Protein AF-A0AAE0L8P9-F1 (afdb_monomer)

Sequence (287 aa):
MLLEPFCVLLTILSHSFAHHPAIRAGSMWKYVLLLLAVAQVSLASPHQHLEAVERFREYLKIRTDQPTPDYAAAATFLIDQAEDMKLPYEKFEFVEGKPVIVLKWAGQQPELESVMLNSHIDVVPAEVSKWQKPPFGAEVDEQGNIYARGAQDMKCVGMQYLEAIRRLQAAGYRPLRTVYVTFVPDEEVGGKAGMLPFTESDFFQAMQVGVSLDEGWATPEEVYPVFYAERTPWWLVIRSSGNPGHGSKLYDNSAMEGLLVRRRRIPPLRDSRRVEGLCGIEEDPKL

Structure (mmCIF, N/CA/C/O backbone):
data_AF-A0AAE0L8P9-F1
#
_entry.id   AF-A0AAE0L8P9-F1
#
loop_
_atom_site.group_PDB
_atom_site.id
_atom_site.type_symbol
_atom_site.label_atom_id
_atom_site.label_alt_id
_atom_site.label_comp_id
_atom_site.label_asym_id
_atom_site.label_entity_id
_atom_site.label_seq_id
_atom_site.pdbx_PDB_ins_code
_atom_site.Cartn_x
_atom_site.Cartn_y
_atom_site.Cartn_z
_atom_site.occupancy
_atom_site.B_iso_or_equiv
_atom_site.auth_seq_id
_atom_site.auth_comp_id
_atom_site.auth_asym_id
_atom_site.auth_atom_id
_atom_site.pdbx_PDB_model_num
ATOM 1 N N . MET A 1 1 ? -26.530 -25.857 -2.205 1.00 34.75 1 MET A N 1
ATOM 2 C CA . MET A 1 1 ? -26.597 -27.207 -1.601 1.00 34.75 1 MET A CA 1
ATOM 3 C C . MET A 1 1 ? -25.437 -27.373 -0.613 1.00 34.75 1 MET A C 1
ATOM 5 O O . MET A 1 1 ? -24.581 -28.215 -0.813 1.00 34.75 1 MET A O 1
ATOM 9 N N . LEU A 1 2 ? -25.367 -26.519 0.417 1.00 30.58 2 LEU A N 1
ATOM 10 C CA . LEU A 1 2 ? -24.262 -26.474 1.391 1.00 30.58 2 LEU A CA 1
ATOM 11 C C . LEU A 1 2 ? -24.805 -26.045 2.766 1.00 30.58 2 LEU A C 1
ATOM 13 O O . LEU A 1 2 ? -24.491 -24.974 3.266 1.00 30.58 2 LEU A O 1
ATOM 17 N N . LEU A 1 3 ? -25.691 -26.860 3.342 1.00 32.88 3 LEU A N 1
ATOM 18 C CA . LEU A 1 3 ? -26.206 -26.677 4.710 1.00 32.88 3 LEU A CA 1
ATOM 19 C C . LEU A 1 3 ? -25.777 -27.808 5.662 1.00 32.88 3 LEU A C 1
ATOM 21 O O . LEU A 1 3 ? -26.217 -27.853 6.803 1.00 32.88 3 LEU A O 1
ATOM 25 N N . GLU A 1 4 ? -24.894 -28.705 5.224 1.00 35.62 4 GLU A N 1
ATOM 26 C CA . GLU A 1 4 ? -24.616 -29.959 5.938 1.00 35.62 4 GLU A CA 1
ATOM 27 C C . GLU A 1 4 ? -23.319 -30.025 6.783 1.00 35.62 4 GLU A C 1
ATOM 29 O O . GLU A 1 4 ? -23.271 -30.899 7.645 1.00 35.62 4 GLU A O 1
ATOM 34 N N . PRO A 1 5 ? -22.291 -29.143 6.704 1.00 35.09 5 PRO A N 1
ATOM 35 C CA . PRO A 1 5 ? -21.138 -29.298 7.603 1.00 35.09 5 PRO A CA 1
ATOM 36 C C . PRO A 1 5 ? -21.318 -28.636 8.987 1.00 35.09 5 PRO A C 1
ATOM 38 O O . PRO A 1 5 ? -20.545 -28.915 9.901 1.00 35.09 5 PRO A O 1
ATOM 41 N N . PHE A 1 6 ? -22.350 -27.806 9.202 1.00 36.09 6 PHE A N 1
ATOM 42 C CA . PHE A 1 6 ? -22.532 -27.069 10.467 1.00 36.09 6 PHE A CA 1
ATOM 43 C C . PHE A 1 6 ? -23.060 -27.918 11.638 1.00 36.09 6 PHE A C 1
ATOM 45 O O . PHE A 1 6 ? -22.795 -27.588 12.794 1.00 36.09 6 PHE A O 1
ATOM 52 N N . CYS A 1 7 ? -23.754 -29.033 11.380 1.00 35.50 7 CYS A N 1
ATOM 53 C CA . CYS A 1 7 ? -24.278 -29.877 12.463 1.00 35.50 7 CYS A CA 1
ATOM 54 C C . CYS A 1 7 ? -23.207 -30.754 13.129 1.00 35.50 7 CYS A C 1
ATOM 56 O O . CYS A 1 7 ? -23.340 -31.082 14.303 1.00 35.50 7 CYS A O 1
ATOM 58 N N . VAL A 1 8 ? -22.119 -31.098 12.433 1.00 37.88 8 VAL A N 1
ATOM 59 C CA . VAL A 1 8 ? -21.127 -32.056 12.956 1.00 37.88 8 VAL A CA 1
ATOM 60 C C . VAL A 1 8 ? -20.124 -31.388 13.911 1.00 37.88 8 VAL A C 1
ATOM 62 O O . VAL A 1 8 ? -19.704 -31.999 14.894 1.00 37.88 8 VAL A O 1
ATOM 65 N N . LEU A 1 9 ? -19.797 -30.104 13.711 1.00 34.72 9 LEU A N 1
ATOM 66 C CA . LEU A 1 9 ? -18.821 -29.391 14.549 1.00 34.72 9 LEU A CA 1
ATOM 67 C C . LEU A 1 9 ? -19.378 -29.014 15.940 1.00 34.72 9 LEU A C 1
ATOM 69 O O . LEU A 1 9 ? -18.650 -29.050 16.933 1.00 34.72 9 LEU A O 1
ATOM 73 N N . LEU A 1 10 ? -20.685 -28.733 16.042 1.00 34.34 10 LEU A N 1
ATOM 74 C CA . LEU A 1 10 ? -21.355 -28.437 17.319 1.00 34.34 10 LEU A CA 1
ATOM 75 C C . LEU A 1 10 ? -21.520 -29.680 18.218 1.00 34.34 10 LEU A C 1
ATOM 77 O O . LEU A 1 10 ? -21.502 -29.568 19.448 1.00 34.34 10 LEU A O 1
ATOM 81 N N . THR A 1 11 ? -21.633 -30.878 17.637 1.00 37.28 11 THR A N 1
ATOM 82 C CA . THR A 1 11 ? -21.755 -32.130 18.407 1.00 37.28 11 THR A CA 1
ATOM 83 C C . THR A 1 11 ? -20.402 -32.639 18.916 1.00 37.28 11 THR A C 1
ATOM 85 O O . THR A 1 11 ? -20.330 -33.195 20.011 1.00 37.28 11 THR A O 1
ATOM 88 N N . ILE A 1 12 ? -19.311 -32.391 18.182 1.00 39.50 12 ILE A N 1
ATOM 89 C CA . ILE A 1 12 ? -17.959 -32.813 18.589 1.00 39.50 12 ILE A CA 1
ATOM 90 C C . ILE A 1 12 ? -17.416 -31.925 19.723 1.00 39.50 12 ILE A C 1
ATOM 92 O O . ILE A 1 12 ? -16.833 -32.428 20.683 1.00 39.50 12 ILE A O 1
ATOM 96 N N . LEU A 1 13 ? -17.679 -30.614 19.692 1.00 34.94 13 LEU A N 1
ATOM 97 C CA . LEU A 1 13 ? -17.200 -29.690 20.731 1.00 34.94 13 LEU A CA 1
ATOM 98 C C . LEU A 1 13 ? -18.006 -29.752 22.041 1.00 34.94 13 LEU A C 1
ATOM 100 O O . LEU A 1 13 ? -17.475 -29.408 23.096 1.00 34.94 13 LEU A O 1
ATOM 104 N N . SER A 1 14 ? -19.248 -30.247 22.011 1.00 38.03 14 SER A N 1
ATOM 105 C CA . SER A 1 14 ? -20.050 -30.459 23.227 1.00 38.03 14 SER A CA 1
ATOM 106 C C . SER A 1 14 ? -19.641 -31.709 24.020 1.00 38.03 14 SER A C 1
ATOM 108 O O . SER A 1 14 ? -19.860 -31.744 25.229 1.00 38.03 14 SER A O 1
ATOM 110 N N . HIS A 1 15 ? -18.992 -32.698 23.391 1.00 35.34 15 HIS A N 1
ATOM 111 C CA . HIS A 1 15 ? -18.570 -33.935 24.065 1.00 35.34 15 HIS A CA 1
ATOM 112 C C . HIS A 1 15 ? -17.122 -33.924 24.589 1.00 35.34 15 HIS A C 1
ATOM 114 O O . HIS A 1 15 ? -16.809 -34.694 25.495 1.00 35.34 15 HIS A O 1
ATOM 120 N N . SER A 1 16 ? -16.240 -33.042 24.100 1.00 37.28 16 SER A N 1
ATOM 121 C CA . SER A 1 16 ? -14.818 -33.041 24.505 1.00 37.28 16 SER A CA 1
ATOM 122 C C . SER A 1 16 ? -14.445 -32.125 25.680 1.00 37.28 16 SER A C 1
ATOM 124 O O . SER A 1 16 ? -13.327 -32.228 26.178 1.00 37.28 16 SER A O 1
ATOM 126 N N . PHE A 1 17 ? -15.344 -31.271 26.184 1.00 43.28 17 PHE A N 1
ATOM 127 C CA . PHE A 1 17 ? -14.997 -30.284 27.227 1.00 43.28 17 PHE A CA 1
ATOM 128 C C . PHE A 1 17 ? -15.627 -30.521 28.609 1.00 43.28 17 PHE A C 1
ATOM 130 O O . PHE A 1 17 ? -15.452 -29.706 29.514 1.00 43.28 17 PHE A O 1
ATOM 137 N N . ALA A 1 18 ? -16.278 -31.666 28.828 1.00 38.56 18 ALA A N 1
ATOM 138 C CA . ALA A 1 18 ? -16.906 -31.995 30.112 1.00 38.56 18 ALA A CA 1
ATOM 139 C C . ALA A 1 18 ? -15.922 -32.412 31.235 1.00 38.56 18 ALA A C 1
ATOM 141 O O . ALA A 1 18 ? -16.351 -32.599 32.372 1.00 38.56 18 ALA A O 1
ATOM 142 N N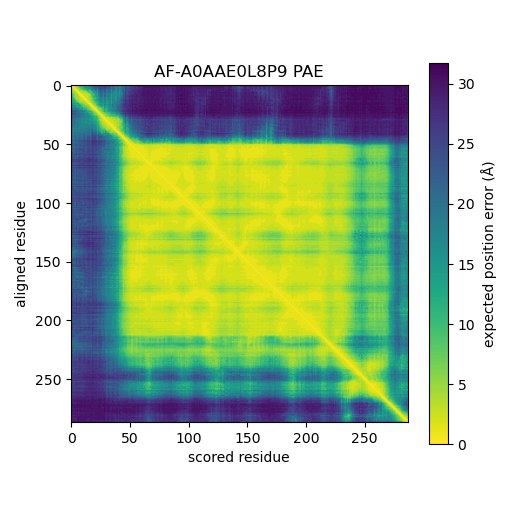 . HIS A 1 19 ? -14.614 -32.553 30.962 1.00 39.19 19 HIS A N 1
ATOM 143 C CA . HIS A 1 19 ? -13.678 -33.202 31.899 1.00 39.19 19 HIS A CA 1
ATOM 144 C C . HIS A 1 19 ? -12.422 -32.409 32.307 1.00 39.19 19 HIS A C 1
ATOM 146 O O . HIS A 1 19 ? -11.539 -32.981 32.944 1.00 39.19 19 HIS A O 1
ATOM 152 N N . HIS A 1 20 ? -12.324 -31.101 32.037 1.00 39.81 20 HIS A N 1
ATOM 153 C CA . HIS A 1 20 ? -11.149 -30.319 32.461 1.00 39.81 20 HIS A CA 1
ATOM 154 C C . HIS A 1 20 ? -11.396 -29.538 33.778 1.00 39.81 20 HIS A C 1
ATOM 156 O O . HIS A 1 20 ? -12.304 -28.705 33.815 1.00 39.81 20 HIS A O 1
ATOM 162 N N . PRO A 1 21 ? -10.588 -29.699 34.854 1.00 38.03 21 PRO A N 1
ATOM 163 C CA . PRO A 1 21 ? -10.897 -29.145 36.184 1.00 38.03 21 PRO A CA 1
ATOM 164 C C . PRO A 1 21 ? -10.637 -27.632 36.366 1.00 38.03 21 PRO A C 1
ATOM 166 O O . PRO A 1 21 ? -10.514 -27.156 37.492 1.00 38.03 21 PRO A O 1
ATOM 169 N N . ALA A 1 22 ? -10.557 -26.844 35.290 1.00 45.44 22 ALA A N 1
ATOM 170 C CA . ALA A 1 22 ? -10.155 -25.430 35.345 1.00 45.44 22 ALA A CA 1
ATOM 171 C C . ALA A 1 22 ? -11.275 -24.426 34.999 1.00 45.44 22 ALA A C 1
ATOM 173 O O . ALA A 1 22 ? -10.998 -23.262 34.709 1.00 45.44 22 ALA A O 1
ATOM 174 N N . ILE A 1 23 ? -12.548 -24.829 35.049 1.00 46.22 23 ILE A N 1
ATOM 175 C CA . ILE A 1 23 ? -13.678 -23.937 34.744 1.00 46.22 23 ILE A CA 1
ATOM 176 C C . ILE A 1 23 ? -14.163 -23.260 36.034 1.00 46.22 23 ILE A C 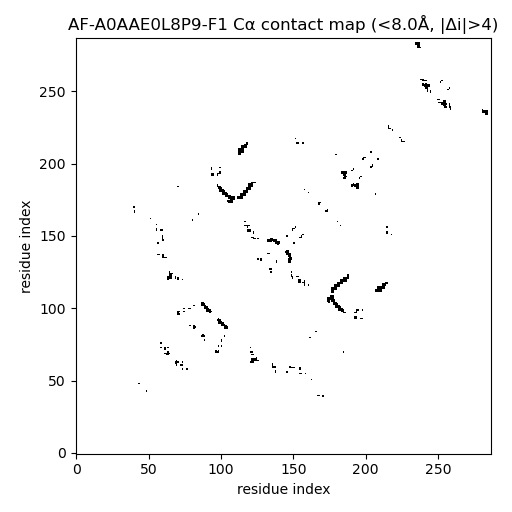1
ATOM 178 O O . ILE A 1 23 ? -15.111 -23.695 36.683 1.00 46.22 23 ILE A O 1
ATOM 182 N N . ARG A 1 24 ? -13.512 -22.155 36.422 1.00 43.22 24 ARG A N 1
ATOM 183 C CA . ARG A 1 24 ? -14.110 -21.197 37.367 1.00 43.22 24 ARG A CA 1
ATOM 184 C C . ARG A 1 24 ? -15.255 -20.468 36.657 1.00 43.22 24 ARG A C 1
ATOM 186 O O . ARG A 1 24 ? -15.055 -19.875 35.598 1.00 43.22 24 ARG A O 1
ATOM 193 N N . ALA A 1 25 ? -16.431 -20.465 37.280 1.00 47.03 25 ALA A N 1
ATOM 194 C CA . ALA A 1 25 ? -17.717 -19.960 36.777 1.00 47.03 25 ALA A CA 1
ATOM 195 C C . ALA A 1 25 ? -17.768 -18.469 36.346 1.00 47.03 25 ALA A C 1
ATOM 197 O O . ALA A 1 25 ? -18.826 -17.974 35.980 1.00 47.03 25 ALA A O 1
ATOM 198 N N . GLY A 1 26 ? -16.645 -17.743 36.346 1.00 44.81 26 GLY A N 1
ATOM 199 C CA . GLY A 1 26 ? -16.568 -16.317 36.015 1.00 44.81 26 GLY A CA 1
ATOM 200 C C . GLY A 1 26 ? -16.027 -15.969 34.623 1.00 44.81 26 GLY A C 1
ATOM 201 O O . GLY A 1 26 ? -15.935 -14.784 34.324 1.00 44.81 26 GLY A O 1
ATOM 202 N N . SER A 1 27 ? -15.646 -16.940 33.778 1.00 52.66 27 SER A N 1
ATOM 203 C CA . SER A 1 27 ? -15.020 -16.660 32.462 1.00 52.66 27 SER A CA 1
ATOM 204 C C . SER A 1 27 ? -15.870 -17.059 31.247 1.00 52.66 27 SER A C 1
ATOM 206 O O . SER A 1 27 ? -15.638 -16.587 30.141 1.00 52.66 27 SER A O 1
ATOM 208 N N . MET A 1 28 ? -16.900 -17.886 31.440 1.00 46.44 28 MET A N 1
ATOM 209 C CA . MET A 1 28 ? -17.683 -18.485 30.347 1.00 46.44 28 MET A CA 1
ATOM 210 C C . MET A 1 28 ? -18.458 -17.445 29.515 1.00 46.44 28 MET A C 1
ATOM 212 O O . MET A 1 28 ? -18.532 -17.545 28.296 1.00 46.44 28 MET A O 1
ATOM 216 N N . TRP A 1 29 ? -18.957 -16.390 30.162 1.00 47.41 29 TRP A N 1
ATOM 217 C CA . TRP A 1 29 ? -19.699 -15.302 29.518 1.00 47.41 29 TRP A CA 1
ATOM 218 C C . TRP A 1 29 ? -18.840 -14.453 28.570 1.00 47.41 29 TRP A C 1
ATOM 220 O O . TRP A 1 29 ? -19.351 -13.980 27.561 1.00 47.41 29 TRP A O 1
ATOM 230 N N . LYS A 1 30 ? -17.531 -14.311 28.831 1.00 47.97 30 LYS A N 1
ATOM 231 C CA . LYS A 1 30 ? -16.610 -13.585 27.939 1.00 47.97 30 LYS A CA 1
ATOM 232 C C . LYS A 1 30 ? -16.411 -14.321 26.615 1.00 47.97 30 LYS A C 1
ATOM 234 O O . LYS A 1 30 ? -16.377 -13.685 25.569 1.00 47.97 30 LYS A O 1
ATOM 239 N N . TYR A 1 31 ? -16.346 -15.652 26.655 1.00 51.97 31 TYR A N 1
ATOM 240 C CA . TYR A 1 31 ? -16.238 -16.480 25.452 1.00 51.97 31 TYR A CA 1
ATOM 241 C C . TYR A 1 31 ? -17.559 -16.562 24.689 1.00 51.97 31 TYR A C 1
ATOM 243 O O . TYR A 1 31 ? -17.547 -16.518 23.466 1.00 51.97 31 TYR A O 1
ATOM 251 N N . VAL A 1 32 ? -18.699 -16.597 25.386 1.00 58.19 32 VAL A N 1
ATOM 252 C CA . VAL A 1 32 ? -20.024 -16.525 24.749 1.00 58.19 32 VAL A CA 1
ATOM 253 C C . VAL A 1 32 ? -20.248 -15.164 24.081 1.00 58.19 32 VAL A C 1
ATOM 255 O O . VAL A 1 32 ? -20.750 -15.120 22.964 1.00 58.19 32 VAL A O 1
ATOM 258 N N . LEU A 1 33 ? -19.819 -14.059 24.701 1.00 53.59 33 LEU A N 1
ATOM 259 C CA . LEU A 1 33 ? -19.878 -12.723 24.095 1.00 53.59 33 LEU A CA 1
ATOM 260 C C . LEU A 1 33 ? -18.922 -12.576 22.904 1.00 53.59 33 LEU A C 1
ATOM 262 O O . LEU A 1 33 ? -19.301 -11.977 21.904 1.00 53.59 33 LEU A O 1
ATOM 266 N N . LEU A 1 34 ? -17.722 -13.160 22.977 1.00 49.66 34 LEU A N 1
ATOM 267 C CA . LEU A 1 34 ? -16.791 -13.207 21.847 1.00 49.66 34 LEU A CA 1
ATOM 268 C C . LEU A 1 34 ? -17.367 -14.035 20.686 1.00 49.66 34 LEU A C 1
ATOM 270 O O . LEU A 1 34 ? -17.322 -13.597 19.543 1.00 49.66 34 LEU A O 1
ATOM 274 N N . LEU A 1 35 ? -17.976 -15.190 20.974 1.00 49.78 35 LEU A N 1
ATOM 275 C CA . LEU A 1 35 ? -18.636 -16.039 19.977 1.00 49.78 35 LEU A CA 1
ATOM 276 C C . LEU A 1 35 ? -19.873 -15.368 19.363 1.00 49.78 35 LEU A C 1
ATOM 278 O O . LEU A 1 35 ? -20.091 -15.489 18.162 1.00 49.78 35 LEU A O 1
ATOM 282 N N . LEU A 1 36 ? -20.656 -14.623 20.149 1.00 49.28 36 LEU A N 1
ATOM 283 C CA . LEU A 1 36 ? -21.795 -13.843 19.653 1.00 49.28 36 LEU A CA 1
ATOM 284 C C . LEU A 1 36 ? -21.349 -12.646 18.801 1.00 49.28 36 LEU A C 1
ATOM 286 O O . LEU A 1 36 ? -21.973 -12.374 17.779 1.00 49.28 36 LEU A O 1
ATOM 290 N N . ALA A 1 37 ? -20.254 -11.973 19.167 1.00 51.06 37 ALA A N 1
ATOM 291 C CA . ALA A 1 37 ? -19.669 -10.904 18.360 1.00 51.06 37 ALA A CA 1
ATOM 292 C C . ALA A 1 37 ? -19.130 -11.438 17.020 1.00 51.06 37 ALA A C 1
ATOM 294 O O . ALA A 1 37 ? -19.394 -10.850 15.976 1.00 51.06 37 ALA A O 1
ATOM 295 N N . VAL A 1 38 ? -18.457 -12.596 17.022 1.00 51.12 38 VAL A N 1
ATOM 296 C CA . VAL A 1 38 ? -17.989 -13.264 15.793 1.00 51.12 38 VAL A CA 1
ATOM 297 C C . VAL A 1 38 ? -19.167 -13.743 14.932 1.00 51.12 38 VAL A C 1
ATOM 299 O O . VAL A 1 38 ? -19.144 -13.576 13.714 1.00 51.12 38 VAL A O 1
ATOM 302 N N . ALA A 1 39 ? -20.236 -14.264 15.542 1.00 45.22 39 ALA A N 1
ATOM 303 C CA . ALA A 1 39 ? -21.439 -14.676 14.817 1.00 45.22 39 ALA A CA 1
ATOM 304 C C . ALA A 1 39 ? -22.180 -13.491 14.164 1.00 45.22 39 ALA A C 1
ATOM 306 O O . ALA A 1 39 ? -22.722 -13.643 13.071 1.00 45.22 39 ALA A O 1
ATOM 307 N N . GLN A 1 40 ? -22.173 -12.304 14.785 1.00 43.97 40 GLN A N 1
ATOM 308 C CA . GLN A 1 40 ? -22.757 -11.089 14.199 1.00 43.97 40 GLN A CA 1
ATOM 309 C C . GLN A 1 40 ? -21.912 -10.500 13.060 1.00 43.97 40 GLN A C 1
ATOM 311 O O . GLN A 1 40 ? -22.477 -9.990 12.096 1.00 43.97 40 GLN A O 1
ATOM 316 N N . VAL A 1 41 ? -20.582 -10.635 13.107 1.00 49.69 41 VAL A N 1
ATOM 317 C CA . VAL A 1 41 ? -19.687 -10.243 11.997 1.00 49.69 41 VAL A CA 1
ATOM 318 C C . VAL A 1 41 ? -19.940 -11.084 10.734 1.00 49.69 41 VAL A C 1
ATOM 320 O O . VAL A 1 41 ? -19.707 -10.614 9.620 1.00 49.69 41 VAL A O 1
ATOM 323 N N . SER A 1 42 ? -20.472 -12.303 10.886 1.00 47.41 42 SER A N 1
ATOM 324 C CA . SER A 1 42 ? -20.718 -13.230 9.775 1.00 47.41 42 SER A CA 1
ATOM 325 C C . SER A 1 42 ? -22.013 -12.972 8.988 1.00 47.41 42 SER A C 1
ATOM 327 O O . SER A 1 42 ? -22.231 -13.624 7.968 1.00 47.41 42 SER A O 1
ATOM 329 N N . LEU A 1 43 ? -22.863 -12.033 9.416 1.00 48.09 43 LEU A N 1
ATOM 330 C CA . LEU A 1 43 ? -24.078 -11.618 8.698 1.00 48.09 43 LEU A CA 1
ATOM 331 C C . LEU A 1 43 ? -23.864 -10.279 7.982 1.00 48.09 43 LEU A C 1
ATOM 333 O O . LEU A 1 43 ? -24.659 -9.350 8.118 1.00 48.09 43 LEU A O 1
ATOM 337 N N . ALA A 1 44 ? -22.780 -10.150 7.222 1.00 51.94 44 ALA A N 1
ATOM 338 C CA . ALA A 1 44 ? -22.672 -9.029 6.301 1.00 51.94 44 ALA A CA 1
ATOM 339 C C . ALA A 1 44 ? -23.741 -9.187 5.211 1.00 51.94 44 ALA A C 1
ATOM 341 O O . ALA A 1 44 ? -23.892 -10.248 4.600 1.00 51.94 44 ALA A O 1
ATOM 342 N N . SER A 1 45 ? -24.525 -8.133 4.993 1.00 56.41 45 SER A N 1
ATOM 343 C CA . SER A 1 45 ? -25.540 -8.151 3.943 1.00 56.41 45 SER A CA 1
ATOM 344 C C . SER A 1 45 ? -24.862 -8.308 2.573 1.00 56.41 45 SER A C 1
ATOM 346 O O . SER A 1 45 ? -23.756 -7.791 2.379 1.00 56.41 45 SER A O 1
ATOM 348 N N . PRO A 1 46 ? -25.507 -8.960 1.587 1.00 61.34 46 PRO A N 1
ATOM 349 C CA . PRO A 1 46 ? -24.978 -9.046 0.224 1.00 61.34 46 PRO A CA 1
ATOM 350 C C . PRO A 1 46 ? -24.564 -7.679 -0.350 1.00 61.34 46 PRO A C 1
ATOM 352 O O . PRO A 1 46 ? -23.590 -7.589 -1.087 1.00 61.34 46 PRO A O 1
ATOM 355 N N . HIS A 1 47 ? -25.247 -6.604 0.061 1.00 61.66 47 HIS A N 1
ATOM 356 C CA . HIS A 1 47 ? -24.929 -5.226 -0.313 1.00 61.66 47 HIS A CA 1
ATOM 357 C C . HIS A 1 47 ? -23.543 -4.770 0.175 1.00 61.66 47 HIS A C 1
ATOM 359 O O . HIS A 1 47 ? -22.765 -4.223 -0.598 1.00 61.66 47 HIS A O 1
ATOM 365 N N . GLN A 1 48 ? -23.195 -5.043 1.436 1.00 62.78 48 GLN A N 1
ATOM 366 C CA . GLN A 1 48 ? -21.899 -4.652 2.014 1.00 62.78 48 GLN A CA 1
ATOM 367 C C . GLN A 1 48 ? -20.722 -5.390 1.369 1.00 62.78 48 GLN A C 1
ATOM 369 O O . GLN A 1 48 ? -19.624 -4.848 1.270 1.00 62.78 48 GLN A O 1
ATOM 374 N N . HIS A 1 49 ? -20.937 -6.632 0.929 1.00 73.50 49 HIS A N 1
ATOM 375 C CA . HIS A 1 49 ? -19.928 -7.374 0.177 1.00 73.50 49 HIS A CA 1
ATOM 376 C C . HIS A 1 49 ? -19.674 -6.765 -1.203 1.00 73.50 49 HIS A C 1
ATOM 378 O O . HIS A 1 49 ? -18.520 -6.667 -1.611 1.00 73.50 49 HIS A O 1
ATOM 384 N N . LEU A 1 50 ? -20.727 -6.318 -1.892 1.00 83.12 50 LEU A N 1
ATOM 385 C CA . LEU A 1 50 ? -20.600 -5.676 -3.200 1.00 83.12 50 LEU A CA 1
ATOM 386 C C . LEU A 1 50 ? -19.863 -4.337 -3.102 1.00 83.12 50 LEU A C 1
ATOM 388 O O . LEU A 1 50 ? -18.958 -4.088 -3.889 1.00 83.12 50 LEU A O 1
ATOM 392 N N . GLU A 1 51 ? -20.170 -3.515 -2.100 1.00 92.62 51 GLU A N 1
ATOM 393 C CA . GLU A 1 51 ? -19.474 -2.240 -1.901 1.00 92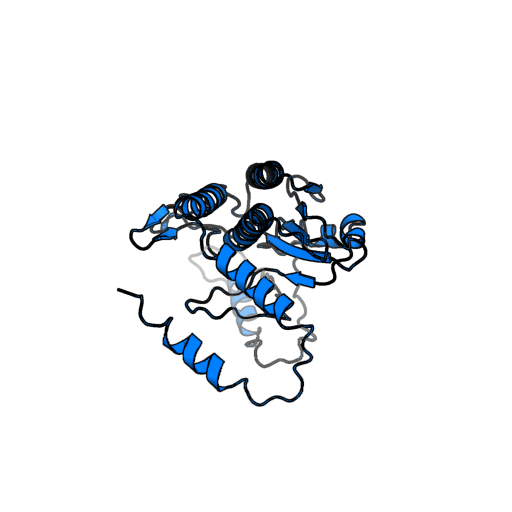.62 51 GLU A CA 1
ATOM 394 C C . GLU A 1 51 ? -17.969 -2.399 -1.636 1.00 92.62 51 GLU A C 1
ATOM 396 O O . GLU A 1 51 ? -17.164 -1.652 -2.188 1.00 92.62 51 GLU A O 1
ATOM 401 N N . ALA A 1 52 ? -17.584 -3.375 -0.806 1.00 95.06 52 ALA A N 1
ATOM 402 C CA . ALA A 1 52 ? -16.180 -3.665 -0.521 1.00 95.06 52 ALA A CA 1
ATOM 403 C C . ALA A 1 52 ? -15.415 -4.052 -1.797 1.00 95.06 52 ALA A C 1
ATOM 405 O O . ALA A 1 52 ? -14.298 -3.586 -2.030 1.00 95.06 52 ALA A O 1
ATOM 406 N N . VAL A 1 53 ? -16.039 -4.879 -2.643 1.00 96.00 53 VAL A N 1
ATOM 407 C CA . VAL A 1 53 ? -15.477 -5.280 -3.936 1.00 96.00 53 VAL A CA 1
ATOM 408 C C . VAL A 1 53 ? -15.383 -4.086 -4.886 1.00 96.00 53 VAL A C 1
ATOM 410 O O . VAL A 1 53 ? -14.348 -3.919 -5.522 1.00 96.00 53 VAL A O 1
ATOM 413 N N . GLU A 1 54 ? -16.399 -3.225 -4.964 1.00 96.81 54 GLU A N 1
ATOM 414 C CA . GLU A 1 54 ? -16.349 -2.044 -5.835 1.00 96.81 54 GLU A CA 1
ATOM 415 C C . GLU A 1 54 ? -15.266 -1.047 -5.411 1.00 96.81 54 GLU A C 1
ATOM 417 O O . GLU A 1 54 ? -14.473 -0.645 -6.260 1.00 96.81 54 GLU A O 1
ATOM 422 N N . ARG A 1 55 ? -15.127 -0.738 -4.114 1.00 97.94 55 ARG A N 1
ATOM 423 C CA . ARG A 1 55 ? -14.023 0.106 -3.616 1.00 97.94 55 ARG A CA 1
ATOM 424 C C . ARG A 1 55 ? -12.657 -0.481 -3.966 1.00 97.94 55 ARG A C 1
ATOM 426 O O . ARG A 1 55 ? -11.749 0.233 -4.386 1.00 97.94 55 ARG A O 1
ATOM 433 N N . PHE A 1 56 ? -12.506 -1.798 -3.842 1.00 98.44 56 PHE A N 1
ATOM 434 C CA . PHE A 1 56 ? -11.270 -2.460 -4.246 1.00 98.44 56 PHE A CA 1
ATOM 435 C C . PHE A 1 56 ? -11.021 -2.345 -5.757 1.00 98.44 56 PHE A C 1
ATOM 437 O O . PHE A 1 56 ? -9.912 -2.023 -6.183 1.00 98.44 56 PHE A O 1
ATOM 444 N N . ARG A 1 57 ? -12.053 -2.538 -6.583 1.00 98.31 57 ARG A N 1
ATOM 445 C CA . ARG A 1 57 ? -11.961 -2.366 -8.040 1.00 98.31 57 ARG A CA 1
ATOM 446 C C . ARG A 1 57 ? -11.636 -0.928 -8.436 1.00 98.31 57 ARG A C 1
ATOM 448 O O . ARG A 1 57 ? -10.904 -0.730 -9.401 1.00 98.31 57 ARG A O 1
ATOM 455 N N . GLU A 1 58 ? -12.152 0.066 -7.721 1.00 98.44 58 GLU A N 1
ATOM 456 C CA . GLU A 1 58 ? -11.784 1.474 -7.900 1.00 98.44 58 GLU A CA 1
ATOM 457 C C . GLU A 1 58 ? -10.298 1.691 -7.618 1.00 98.44 58 GLU A C 1
ATOM 459 O O . GLU A 1 58 ? -9.598 2.249 -8.463 1.00 98.44 58 GLU A O 1
ATOM 464 N N . TYR A 1 59 ? -9.783 1.147 -6.511 1.00 98.69 59 TYR A N 1
ATOM 465 C CA . TYR A 1 59 ? -8.365 1.266 -6.176 1.00 98.69 59 TYR A CA 1
ATOM 466 C C . TYR A 1 59 ? -7.440 0.603 -7.213 1.00 98.69 59 TYR A C 1
ATOM 468 O O . TYR A 1 59 ? -6.365 1.119 -7.541 1.00 98.69 59 TYR A O 1
ATOM 476 N N . LEU A 1 60 ? -7.871 -0.529 -7.777 1.00 98.56 60 LEU A N 1
ATOM 477 C CA . LEU A 1 60 ? -7.146 -1.259 -8.823 1.00 98.56 60 LEU A CA 1
ATOM 478 C C . LEU A 1 60 ? -7.084 -0.520 -10.163 1.00 98.56 60 LEU A C 1
ATOM 480 O O . LEU A 1 60 ? -6.151 -0.737 -10.935 1.00 98.56 60 LEU A O 1
ATOM 484 N N . LYS A 1 61 ? -8.050 0.356 -10.451 1.00 98.50 61 LYS A N 1
ATOM 485 C CA . LYS A 1 61 ? -8.043 1.175 -11.673 1.00 98.50 61 LYS A CA 1
ATOM 486 C C . LYS A 1 61 ? -7.019 2.310 -11.613 1.00 98.50 61 LYS A C 1
ATOM 488 O O . LYS A 1 61 ? -6.654 2.852 -12.656 1.00 98.50 61 LYS A O 1
ATOM 493 N N . ILE A 1 62 ? -6.536 2.656 -10.418 1.00 98.56 62 ILE A N 1
ATOM 494 C CA . ILE A 1 62 ? -5.495 3.667 -10.236 1.00 98.56 62 ILE A CA 1
ATOM 495 C C . ILE A 1 62 ? -4.145 3.073 -10.635 1.00 98.56 62 ILE A C 1
ATOM 497 O O . ILE A 1 62 ? -3.671 2.095 -10.047 1.00 98.56 62 ILE A O 1
ATOM 501 N N . ARG A 1 63 ? -3.525 3.675 -11.649 1.00 97.81 63 ARG A N 1
ATOM 502 C CA . ARG A 1 63 ? -2.282 3.195 -12.252 1.00 97.81 63 ARG A CA 1
ATOM 503 C C . ARG A 1 63 ? -1.070 3.610 -11.434 1.00 97.81 63 ARG A C 1
ATOM 505 O O . ARG A 1 63 ? -0.495 4.669 -11.651 1.00 97.81 63 ARG A O 1
ATOM 512 N N . THR A 1 64 ? -0.679 2.751 -10.504 1.00 98.12 64 THR A N 1
ATOM 513 C CA . THR A 1 64 ? 0.510 2.935 -9.664 1.00 98.12 64 THR A CA 1
ATOM 514 C C . THR A 1 64 ? 1.689 2.079 -10.135 1.00 98.12 64 THR A C 1
ATOM 516 O O . THR A 1 64 ? 2.550 1.720 -9.338 1.00 98.12 64 THR A O 1
ATOM 519 N N . ASP A 1 65 ? 1.732 1.725 -11.427 1.00 97.00 65 ASP A N 1
ATOM 520 C CA . ASP A 1 65 ? 2.817 0.920 -11.979 1.00 97.00 65 ASP A CA 1
ATOM 521 C C . ASP A 1 65 ? 4.110 1.707 -12.191 1.00 97.00 65 ASP A C 1
ATOM 523 O O . ASP A 1 65 ? 4.121 2.816 -12.732 1.00 97.00 65 ASP A O 1
ATOM 527 N N . GLN A 1 66 ? 5.225 1.094 -11.798 1.00 93.62 66 GLN A N 1
ATOM 528 C CA . GLN A 1 66 ? 6.559 1.622 -12.070 1.00 93.62 66 GLN A CA 1
ATOM 529 C C . GLN A 1 66 ? 6.797 1.759 -13.593 1.00 93.62 66 GLN A C 1
ATOM 531 O O . GLN A 1 66 ? 6.273 0.963 -14.380 1.00 93.62 66 GLN A O 1
ATOM 536 N N . PRO A 1 67 ? 7.601 2.739 -14.056 1.00 94.56 67 PRO A N 1
ATOM 537 C CA . PRO A 1 67 ? 8.436 3.666 -13.282 1.00 94.56 67 PRO A CA 1
ATOM 538 C C . PRO A 1 67 ? 7.760 5.001 -12.922 1.00 94.56 67 PRO A C 1
ATOM 540 O O . PRO A 1 67 ? 8.409 5.873 -12.348 1.00 94.56 67 PRO A O 1
ATOM 543 N N . THR A 1 68 ? 6.492 5.208 -13.291 1.00 94.88 68 THR A N 1
ATOM 544 C CA . THR A 1 68 ? 5.769 6.467 -13.035 1.00 94.88 68 THR A CA 1
ATOM 545 C C . THR A 1 68 ? 4.424 6.209 -12.350 1.00 94.88 68 THR A C 1
ATOM 547 O O . THR A 1 68 ? 3.384 6.427 -12.979 1.00 94.88 68 THR A O 1
ATOM 550 N N . PRO A 1 69 ? 4.418 5.736 -11.089 1.00 97.00 69 PRO A N 1
ATOM 551 C CA . PRO A 1 69 ? 3.181 5.488 -10.361 1.00 97.00 69 PRO A CA 1
ATOM 552 C C . PRO A 1 69 ? 2.369 6.774 -10.159 1.00 97.00 69 PRO A C 1
ATOM 554 O O . PRO A 1 69 ? 2.915 7.797 -9.744 1.00 97.00 69 PRO A O 1
ATOM 557 N N . ASP A 1 70 ? 1.054 6.719 -10.372 1.00 98.25 70 ASP A N 1
ATOM 558 C CA . ASP A 1 70 ? 0.128 7.790 -9.989 1.00 98.25 70 ASP A CA 1
ATOM 559 C C . ASP A 1 70 ? -0.175 7.740 -8.481 1.00 98.25 70 ASP A C 1
ATOM 561 O O . ASP A 1 70 ? -1.267 7.378 -8.028 1.00 98.25 70 ASP A O 1
ATOM 565 N N . TYR A 1 71 ? 0.839 8.071 -7.680 1.00 98.38 71 TYR A N 1
ATOM 566 C CA . TYR A 1 71 ? 0.710 8.118 -6.226 1.00 98.38 71 TYR A CA 1
ATOM 567 C C . TYR A 1 71 ? -0.263 9.197 -5.753 1.00 98.38 71 TYR A C 1
ATOM 569 O O . TYR A 1 71 ? -0.865 9.042 -4.694 1.00 98.38 71 TYR A O 1
ATOM 577 N N . ALA A 1 72 ? -0.437 10.278 -6.518 1.00 98.25 72 ALA A N 1
ATOM 578 C CA . ALA A 1 72 ? -1.348 11.355 -6.158 1.00 98.25 72 ALA A CA 1
ATOM 579 C C . ALA A 1 72 ? -2.802 10.864 -6.159 1.00 98.25 72 ALA A C 1
ATOM 581 O O . ALA A 1 72 ? -3.492 11.015 -5.151 1.00 98.25 72 ALA A O 1
ATOM 582 N N . ALA A 1 73 ? -3.243 10.209 -7.240 1.00 98.56 73 ALA A N 1
ATOM 583 C CA . ALA A 1 73 ? -4.587 9.642 -7.308 1.00 98.56 73 ALA A CA 1
ATOM 584 C C . ALA A 1 73 ? -4.802 8.548 -6.253 1.00 98.56 73 ALA A C 1
ATOM 586 O O . ALA A 1 73 ? -5.857 8.495 -5.618 1.00 98.56 73 ALA A O 1
ATOM 587 N N . ALA A 1 74 ? -3.793 7.701 -6.023 1.00 98.62 74 ALA A N 1
ATOM 588 C CA . ALA A 1 74 ? -3.862 6.667 -4.996 1.00 98.62 74 ALA A CA 1
ATOM 589 C C . ALA A 1 74 ? -3.980 7.269 -3.589 1.00 98.62 74 ALA A C 1
ATOM 591 O O . ALA A 1 74 ? -4.777 6.795 -2.782 1.00 98.62 74 ALA A O 1
ATOM 592 N N . ALA A 1 75 ? -3.232 8.337 -3.312 1.00 98.56 75 ALA A N 1
ATOM 593 C CA . ALA A 1 75 ? -3.285 9.026 -2.036 1.00 98.56 75 ALA A CA 1
ATOM 594 C C . ALA A 1 75 ? -4.636 9.692 -1.791 1.00 98.56 75 ALA A C 1
ATOM 596 O O . ALA A 1 75 ? -5.181 9.549 -0.699 1.00 98.56 75 ALA A O 1
ATOM 597 N N . THR A 1 76 ? -5.197 10.358 -2.803 1.00 98.75 76 THR A N 1
ATOM 598 C CA . THR A 1 76 ? -6.557 10.905 -2.734 1.00 98.75 76 THR A CA 1
ATOM 599 C C . THR A 1 76 ? -7.563 9.808 -2.412 1.00 98.75 76 THR A C 1
ATOM 601 O O . THR A 1 76 ? -8.288 9.936 -1.434 1.00 98.75 76 THR A O 1
ATOM 604 N N . PHE A 1 77 ? -7.537 8.690 -3.143 1.00 98.81 77 PHE A N 1
ATOM 605 C CA . PHE A 1 77 ? -8.451 7.577 -2.890 1.00 98.81 77 PHE A CA 1
ATOM 606 C C . PHE A 1 77 ? -8.370 7.066 -1.444 1.00 98.81 77 PHE A C 1
ATOM 608 O O . PHE A 1 77 ? -9.400 6.878 -0.801 1.00 98.81 77 PHE A O 1
ATOM 615 N N . LEU A 1 78 ? -7.159 6.848 -0.921 1.00 98.75 78 LEU A N 1
ATOM 616 C CA . LEU A 1 78 ? -6.944 6.325 0.433 1.00 98.75 78 LEU A CA 1
ATOM 617 C C . LEU A 1 78 ? -7.350 7.324 1.526 1.00 98.75 78 LEU A C 1
ATOM 619 O O . LEU A 1 78 ? -7.896 6.921 2.554 1.00 98.75 78 LEU A O 1
ATOM 623 N N . ILE A 1 79 ? -7.119 8.618 1.297 1.00 98.75 79 ILE A N 1
ATOM 624 C CA . ILE A 1 79 ? -7.586 9.691 2.179 1.00 98.75 79 ILE A CA 1
ATOM 625 C C . ILE A 1 79 ? -9.117 9.746 2.184 1.00 98.75 79 ILE A C 1
ATOM 627 O O . ILE A 1 79 ? -9.706 9.776 3.262 1.00 98.75 79 ILE A O 1
ATOM 631 N N . ASP A 1 80 ? -9.766 9.639 1.022 1.00 98.69 80 ASP A N 1
ATOM 632 C CA . ASP A 1 80 ? -11.229 9.592 0.933 1.00 98.69 80 ASP A CA 1
ATOM 633 C C . ASP A 1 80 ? -11.794 8.402 1.734 1.00 98.69 80 ASP A C 1
ATOM 635 O O . ASP A 1 80 ? -12.811 8.532 2.420 1.00 98.69 80 ASP A O 1
ATOM 639 N N . GLN A 1 81 ? -11.105 7.247 1.728 1.00 98.56 81 GLN A N 1
ATOM 640 C CA . GLN A 1 81 ? -11.483 6.110 2.581 1.00 98.56 81 GLN A CA 1
ATOM 641 C C . GLN A 1 81 ? -11.363 6.440 4.076 1.00 98.56 81 GLN A C 1
ATOM 643 O O . GLN A 1 81 ? -12.242 6.077 4.861 1.00 98.56 81 GLN A O 1
ATOM 648 N N . ALA A 1 82 ? -10.282 7.113 4.482 1.00 98.50 82 ALA A N 1
ATOM 649 C CA . ALA A 1 82 ? -10.074 7.526 5.867 1.00 98.50 82 ALA A CA 1
ATOM 650 C C . ALA A 1 82 ? -11.177 8.484 6.340 1.00 98.50 82 ALA A C 1
ATOM 652 O O . ALA A 1 82 ? -11.713 8.318 7.439 1.00 98.50 82 ALA A O 1
ATOM 653 N N . GLU A 1 83 ? -11.538 9.456 5.500 1.00 98.38 83 GLU A N 1
ATOM 654 C CA . GLU A 1 83 ? -12.565 10.460 5.779 1.00 98.38 83 GLU A CA 1
ATOM 655 C C . GLU A 1 83 ? -13.961 9.839 5.897 1.00 98.38 83 GLU A C 1
ATOM 657 O O . GLU A 1 83 ? -14.667 10.107 6.875 1.00 98.38 83 GLU A O 1
ATOM 662 N N . ASP A 1 84 ? -14.322 8.939 4.977 1.00 97.56 84 ASP A N 1
ATOM 663 C CA . ASP A 1 84 ? -15.556 8.143 5.031 1.00 97.56 84 ASP A CA 1
ATOM 664 C C . ASP A 1 84 ? -15.677 7.367 6.357 1.00 97.56 84 ASP A C 1
ATOM 666 O O . ASP A 1 84 ? -16.699 7.411 7.050 1.00 97.56 84 ASP A O 1
ATOM 670 N N . MET A 1 85 ? -14.581 6.733 6.779 1.00 97.50 85 MET A N 1
ATOM 671 C CA . MET A 1 85 ? -14.497 5.974 8.031 1.00 97.50 85 MET A CA 1
ATOM 672 C C . MET A 1 85 ? -14.309 6.844 9.284 1.00 97.50 85 MET A C 1
ATOM 674 O O . MET A 1 85 ? -14.308 6.324 10.409 1.00 97.50 85 MET A O 1
ATOM 678 N N . LYS A 1 86 ? -14.138 8.162 9.113 1.00 98.19 86 LYS A N 1
ATOM 679 C CA . LYS A 1 86 ? -13.827 9.134 10.174 1.00 98.19 86 LYS A CA 1
ATOM 680 C C . LYS A 1 86 ? -12.583 8.751 10.981 1.00 98.19 86 LYS A C 1
ATOM 682 O O . LYS A 1 86 ? -12.545 8.928 12.203 1.00 98.19 86 LYS A O 1
ATOM 687 N N . LEU A 1 87 ? -11.578 8.200 10.308 1.00 98.19 87 LEU A N 1
ATOM 688 C CA . LEU A 1 87 ? -10.274 7.921 10.892 1.00 98.19 87 LEU A CA 1
ATOM 689 C C . LEU A 1 87 ? -9.355 9.132 10.694 1.00 98.19 87 LEU A C 1
ATOM 691 O O . LEU A 1 87 ? -9.182 9.575 9.560 1.00 98.19 87 LEU A O 1
ATOM 695 N N . PRO A 1 88 ? -8.732 9.662 11.764 1.00 98.38 88 PRO A N 1
ATOM 696 C CA . PRO A 1 88 ? -7.626 10.598 11.617 1.00 98.38 88 PRO A CA 1
ATOM 697 C C . PRO A 1 88 ? -6.535 10.004 10.727 1.00 98.38 88 PRO A C 1
ATOM 699 O O . PRO A 1 88 ? -6.208 8.821 10.860 1.00 98.38 88 PRO A O 1
ATOM 702 N N . TYR A 1 89 ? -5.957 10.828 9.862 1.00 98.69 89 TYR A N 1
ATOM 703 C CA . TYR A 1 89 ? -4.856 10.436 8.998 1.00 98.69 89 TYR A CA 1
ATOM 704 C C . TYR A 1 89 ? -3.766 11.504 8.983 1.00 98.69 89 TYR A C 1
ATOM 706 O O . TYR A 1 89 ? -4.027 12.676 9.242 1.00 98.69 89 TYR A O 1
ATOM 714 N N . GLU A 1 90 ? -2.554 11.079 8.655 1.00 98.56 90 GLU A N 1
ATOM 715 C CA . GLU A 1 90 ? -1.408 11.939 8.382 1.00 98.56 90 GLU A CA 1
ATOM 716 C C . GLU A 1 90 ? -0.817 11.562 7.024 1.00 98.56 90 GLU A C 1
ATOM 718 O O . GLU A 1 90 ? -0.813 10.388 6.640 1.00 98.56 90 GLU A O 1
ATOM 723 N N . LYS A 1 91 ? -0.313 12.561 6.297 1.00 98.31 91 LYS A N 1
ATOM 724 C CA . LYS A 1 91 ? 0.395 12.368 5.030 1.00 98.31 91 LYS A CA 1
ATOM 725 C C . LYS A 1 91 ? 1.802 12.936 5.155 1.00 98.31 91 LYS A C 1
ATOM 727 O O . LYS A 1 91 ? 1.967 14.135 5.367 1.00 98.31 91 LYS A O 1
ATOM 732 N N . PHE A 1 92 ? 2.797 12.084 4.958 1.00 98.19 92 PHE A N 1
ATOM 733 C CA . PHE A 1 92 ? 4.209 12.451 4.933 1.00 98.19 92 PHE A CA 1
ATOM 734 C C . PHE A 1 92 ? 4.746 12.358 3.514 1.00 98.19 92 PHE A C 1
ATOM 736 O O . PHE A 1 92 ? 4.298 11.532 2.725 1.00 98.19 92 PHE A O 1
ATOM 743 N N . GLU A 1 93 ? 5.726 13.192 3.192 1.00 96.56 93 GLU A N 1
ATOM 744 C CA . GLU A 1 93 ? 6.366 13.200 1.882 1.00 96.56 93 GLU A CA 1
ATOM 745 C C . GLU A 1 93 ? 7.859 13.467 2.079 1.00 96.56 93 GLU A C 1
ATOM 747 O O . GLU A 1 93 ? 8.298 14.608 2.203 1.00 96.56 93 GLU A O 1
ATOM 752 N N . PHE A 1 94 ? 8.633 12.386 2.201 1.00 96.00 94 PHE A N 1
ATOM 753 C CA . PHE A 1 94 ? 10.089 12.448 2.395 1.00 96.00 94 PHE A CA 1
ATOM 754 C C . PHE A 1 94 ? 10.829 12.691 1.078 1.00 96.00 94 PHE A C 1
ATOM 756 O O . PHE A 1 94 ? 11.911 13.277 1.058 1.00 96.00 94 PHE A O 1
ATOM 763 N N . VAL A 1 95 ? 10.225 12.246 -0.025 1.00 96.12 95 VAL A N 1
ATOM 764 C CA . VAL A 1 95 ? 10.660 12.494 -1.396 1.00 96.12 95 VAL A CA 1
ATOM 765 C C . VAL A 1 95 ? 9.457 13.001 -2.177 1.00 96.12 95 VAL A C 1
ATOM 767 O O . VAL A 1 95 ? 8.368 12.438 -2.072 1.00 96.12 95 VAL A O 1
ATOM 770 N N . GLU A 1 96 ? 9.663 14.059 -2.961 1.00 96.50 96 GLU A N 1
ATOM 771 C CA . GLU A 1 96 ? 8.609 14.690 -3.758 1.00 96.50 96 GLU A CA 1
ATOM 772 C C . GLU A 1 96 ? 7.883 13.664 -4.646 1.00 96.50 96 GLU A C 1
ATOM 774 O O . GLU A 1 96 ? 8.506 12.861 -5.346 1.00 96.50 96 GLU A O 1
ATOM 779 N N . GLY A 1 97 ? 6.552 13.678 -4.594 1.00 96.25 97 GLY A N 1
ATOM 780 C CA . GLY A 1 97 ? 5.669 12.778 -5.327 1.00 96.25 97 GLY A CA 1
ATOM 781 C C . GLY A 1 97 ? 5.531 11.372 -4.737 1.00 96.25 97 GLY A C 1
ATOM 782 O O . GLY A 1 97 ? 4.832 10.557 -5.335 1.00 96.25 97 GLY A O 1
ATOM 783 N N . LYS A 1 98 ? 6.155 11.065 -3.590 1.00 97.56 98 LYS A N 1
ATOM 784 C CA . LYS A 1 98 ? 6.116 9.740 -2.944 1.00 97.56 98 LYS A CA 1
ATOM 785 C C . LYS A 1 98 ? 5.532 9.835 -1.524 1.00 97.56 98 LYS A C 1
ATOM 787 O O . LYS A 1 98 ? 6.280 9.893 -0.546 1.00 97.56 98 LYS A O 1
ATOM 792 N N . PRO A 1 99 ? 4.195 9.881 -1.394 1.00 98.25 99 PRO A N 1
ATOM 793 C CA . PRO A 1 99 ? 3.531 10.055 -0.114 1.00 98.25 99 PRO A CA 1
ATOM 794 C C . PRO A 1 99 ? 3.497 8.758 0.702 1.00 98.25 99 PRO A C 1
ATOM 796 O O . PRO A 1 99 ? 3.169 7.698 0.176 1.00 98.25 99 PRO A O 1
ATOM 799 N N . VAL A 1 100 ? 3.736 8.874 2.006 1.00 98.75 100 VAL A N 1
ATOM 800 C CA . VAL A 1 100 ? 3.382 7.871 3.018 1.00 98.75 100 VAL A CA 1
ATOM 801 C C . VAL A 1 100 ? 2.106 8.331 3.711 1.00 98.75 100 VAL A C 1
ATOM 803 O O . VAL A 1 100 ? 2.041 9.454 4.213 1.00 98.75 100 VAL A O 1
ATOM 806 N N . ILE A 1 101 ? 1.090 7.475 3.750 1.00 98.81 101 ILE A N 1
ATOM 807 C CA . ILE A 1 101 ? -0.212 7.791 4.344 1.00 98.81 101 ILE A CA 1
ATOM 808 C C . ILE A 1 101 ? -0.409 6.903 5.558 1.00 98.81 101 ILE A C 1
ATOM 810 O O . ILE A 1 101 ? -0.271 5.684 5.468 1.00 98.81 101 ILE A O 1
ATOM 814 N N . VAL A 1 102 ? -0.751 7.509 6.688 1.00 98.88 102 VAL A N 1
ATOM 815 C CA . VAL A 1 102 ? -0.952 6.792 7.945 1.00 98.88 102 VAL A CA 1
ATOM 816 C C . VAL A 1 102 ? -2.339 7.093 8.477 1.00 98.88 102 VAL A C 1
ATOM 818 O O . VAL A 1 102 ? -2.616 8.218 8.875 1.00 98.88 102 VAL A O 1
ATOM 821 N N . LEU A 1 103 ? -3.204 6.086 8.526 1.00 98.81 103 LEU A N 1
ATOM 822 C CA . LEU A 1 103 ? -4.505 6.166 9.190 1.00 98.81 103 LEU A CA 1
ATOM 823 C C . LEU A 1 103 ? -4.359 5.692 10.634 1.00 98.81 103 LEU A C 1
ATOM 825 O O . LEU A 1 103 ? -3.659 4.717 10.908 1.00 98.81 103 LEU A O 1
ATOM 829 N N . LYS A 1 104 ? -5.061 6.341 11.563 1.00 98.62 104 LYS A N 1
ATOM 830 C CA . LYS A 1 104 ? -5.033 6.012 12.991 1.00 98.62 104 LYS A CA 1
ATOM 831 C C . LYS A 1 104 ? -6.415 5.616 13.492 1.00 98.62 104 LYS A C 1
ATOM 833 O O . LYS A 1 104 ? -7.320 6.441 13.584 1.00 98.62 104 LYS A O 1
ATOM 838 N N . TRP A 1 105 ? -6.548 4.379 13.955 1.00 98.50 105 TRP A N 1
ATOM 839 C CA . TRP A 1 105 ? -7.706 3.921 14.714 1.00 98.50 105 TRP A CA 1
ATOM 840 C C . TRP A 1 105 ? -7.354 3.815 16.199 1.00 98.50 105 TRP A C 1
ATOM 842 O O . TRP A 1 105 ? -6.662 2.898 16.644 1.00 98.50 105 TRP A O 1
ATOM 852 N N . ALA A 1 106 ? -7.797 4.809 16.971 1.00 97.81 106 ALA A N 1
ATOM 853 C CA . ALA A 1 106 ? -7.438 4.945 18.379 1.00 97.81 106 ALA A CA 1
ATOM 854 C C . ALA A 1 106 ? -7.917 3.755 19.228 1.00 97.81 106 ALA A C 1
ATOM 856 O O . ALA A 1 106 ? -9.089 3.369 19.186 1.00 97.81 106 ALA A O 1
ATOM 857 N N . GLY A 1 107 ? -6.997 3.217 20.031 1.00 97.69 107 GLY A N 1
ATOM 858 C CA . GLY A 1 107 ? -7.286 2.171 21.004 1.00 97.69 107 GLY A CA 1
ATOM 859 C C . GLY A 1 107 ? -7.943 2.700 22.275 1.00 97.69 107 GLY A C 1
ATOM 860 O O . GLY A 1 107 ? -7.925 3.896 22.563 1.00 97.69 107 GLY A O 1
ATOM 861 N N . GLN A 1 108 ? -8.501 1.786 23.065 1.00 98.19 108 GLN A N 1
ATOM 862 C CA . GLN A 1 108 ? -9.010 2.080 24.409 1.00 98.19 108 GLN A CA 1
ATOM 863 C C . GLN A 1 108 ? -7.882 2.346 25.422 1.00 98.19 108 GLN A C 1
ATOM 865 O O . GLN A 1 108 ? -8.119 3.027 26.416 1.00 98.19 108 GLN A O 1
ATOM 870 N N . GLN A 1 109 ? -6.687 1.808 25.168 1.00 98.00 109 GLN A N 1
ATOM 871 C CA . GLN A 1 109 ? -5.472 1.956 25.975 1.00 98.00 109 GLN A CA 1
ATOM 872 C C . GLN A 1 109 ? -4.328 2.442 25.067 1.00 98.00 109 GLN A C 1
ATOM 874 O O . GLN A 1 109 ? -3.531 1.629 24.587 1.00 98.00 109 GLN A O 1
ATOM 879 N N . PRO A 1 110 ? -4.295 3.746 24.723 1.00 94.94 110 PRO A N 1
ATOM 880 C CA . PRO A 1 110 ? -3.319 4.308 23.787 1.00 94.94 110 PRO A CA 1
ATOM 881 C C . PRO A 1 110 ? -1.868 4.277 24.294 1.00 94.94 110 PRO A C 1
ATOM 883 O O . PRO A 1 110 ? -0.964 4.504 23.502 1.00 94.94 110 PRO A O 1
ATOM 886 N N . GLU A 1 111 ? -1.650 4.010 25.580 1.00 96.44 111 GLU A N 1
ATOM 887 C CA . GLU A 1 111 ? -0.341 3.821 26.211 1.00 96.44 111 GLU A CA 1
ATOM 888 C C . GLU A 1 111 ? 0.307 2.460 25.917 1.00 96.44 111 GLU A C 1
ATOM 890 O O . GLU A 1 111 ? 1.491 2.271 26.190 1.00 96.44 111 GLU A O 1
ATOM 895 N N . LEU A 1 112 ? -0.462 1.494 25.402 1.00 98.25 112 LEU A N 1
ATOM 896 C CA . LEU A 1 112 ? 0.082 0.218 24.951 1.00 98.25 112 LEU A CA 1
ATOM 897 C C . LEU A 1 112 ? 0.761 0.377 23.591 1.00 98.25 112 LEU A C 1
ATOM 899 O O . LEU A 1 112 ? 0.290 1.136 22.744 1.00 98.25 112 LEU A O 1
ATOM 903 N N . GLU A 1 113 ? 1.791 -0.436 23.352 1.00 98.50 113 GLU A N 1
ATOM 904 C CA . GLU A 1 113 ? 2.403 -0.565 22.028 1.00 98.50 113 GLU A CA 1
ATOM 905 C C . GLU A 1 113 ? 1.338 -0.836 20.957 1.00 98.50 113 GLU A C 1
ATOM 907 O O . GLU A 1 113 ? 0.407 -1.628 21.162 1.00 98.50 113 GLU A O 1
ATOM 912 N N . SER A 1 114 ? 1.466 -0.154 19.824 1.00 98.69 114 SER A N 1
ATOM 913 C CA . SER A 1 114 ? 0.480 -0.173 18.750 1.00 98.69 114 SER A CA 1
ATOM 914 C C . SER A 1 114 ? 0.643 -1.380 17.827 1.00 98.69 114 SER A C 1
ATOM 916 O O . SER A 1 114 ? 1.646 -2.100 17.856 1.00 98.69 114 SER A O 1
ATOM 918 N N . VAL A 1 115 ? -0.381 -1.609 17.006 1.00 98.62 115 VAL A N 1
ATOM 919 C CA . VAL A 1 115 ? -0.334 -2.557 15.888 1.00 98.62 115 VAL A CA 1
ATOM 920 C C . VAL A 1 115 ? -0.271 -1.760 14.592 1.00 98.62 115 VAL A C 1
ATOM 922 O O . VAL A 1 115 ? -1.126 -0.903 14.368 1.00 98.62 115 VAL A O 1
ATOM 925 N N . MET A 1 116 ? 0.708 -2.052 13.743 1.00 98.62 116 MET A N 1
ATOM 926 C CA . MET A 1 116 ? 0.818 -1.494 12.398 1.00 98.62 116 MET A CA 1
ATOM 927 C C . MET A 1 116 ? 0.357 -2.523 11.364 1.00 98.62 116 MET A C 1
ATOM 929 O O . MET A 1 116 ? 0.763 -3.681 11.406 1.00 98.62 116 MET A O 1
ATOM 933 N N . LEU A 1 117 ? -0.511 -2.097 10.453 1.00 98.56 117 LEU A N 1
ATOM 934 C CA . LEU A 1 117 ? -0.978 -2.862 9.303 1.00 98.56 117 LEU A CA 1
ATOM 935 C C . LEU A 1 117 ? -0.443 -2.172 8.047 1.00 98.56 117 LEU A C 1
ATOM 937 O O . LEU A 1 117 ? -0.932 -1.101 7.685 1.00 98.56 117 LEU A O 1
ATOM 941 N N . ASN A 1 118 ? 0.587 -2.746 7.434 1.00 98.19 118 ASN A N 1
ATOM 942 C CA . ASN A 1 118 ? 1.291 -2.146 6.310 1.00 98.19 118 ASN A CA 1
ATOM 943 C C . ASN A 1 118 ? 0.750 -2.624 4.961 1.00 98.19 118 ASN A C 1
ATOM 945 O O . ASN A 1 118 ? 0.358 -3.779 4.804 1.00 98.19 118 ASN A O 1
ATOM 949 N N . SER A 1 119 ? 0.730 -1.711 3.994 1.00 98.00 119 SER A N 1
ATOM 950 C CA . SER A 1 119 ? 0.491 -1.990 2.586 1.00 98.00 119 SER A CA 1
ATOM 951 C C . SER A 1 119 ? 1.345 -1.065 1.736 1.00 98.00 119 SER A C 1
ATOM 953 O O . SER A 1 119 ? 1.438 0.128 2.021 1.00 98.00 119 SER A O 1
ATOM 955 N N . HIS A 1 120 ? 1.922 -1.566 0.651 1.00 98.12 120 HIS A N 1
ATOM 956 C CA . HIS A 1 120 ? 2.503 -0.695 -0.366 1.00 98.12 120 HIS A CA 1
ATOM 957 C C . HIS A 1 120 ? 1.452 -0.252 -1.399 1.00 98.12 120 HIS A C 1
ATOM 959 O O . HIS A 1 120 ? 0.359 -0.825 -1.484 1.00 98.12 120 HIS A O 1
ATOM 965 N N . ILE A 1 121 ? 1.730 0.861 -2.085 1.00 98.25 121 ILE A N 1
ATOM 966 C CA . ILE A 1 121 ? 0.823 1.517 -3.044 1.00 98.25 121 ILE A CA 1
ATOM 967 C C . ILE A 1 121 ? 1.197 1.171 -4.490 1.00 98.25 121 ILE A C 1
ATOM 969 O O . ILE A 1 121 ? 0.313 1.077 -5.357 1.00 98.25 121 ILE A O 1
ATOM 973 N N . ASP A 1 122 ? 2.496 1.096 -4.775 1.00 98.19 122 ASP A N 1
ATOM 974 C CA . ASP A 1 122 ? 3.011 0.823 -6.107 1.00 98.19 122 ASP A CA 1
ATOM 975 C C . ASP A 1 122 ? 2.835 -0.627 -6.519 1.00 98.19 122 ASP A C 1
ATOM 977 O O . ASP A 1 122 ? 2.399 -1.479 -5.764 1.00 98.19 122 ASP A O 1
ATOM 981 N N . VAL A 1 123 ? 3.034 -0.875 -7.803 1.00 98.12 123 VAL A N 1
ATOM 982 C CA . VAL A 1 123 ? 2.929 -2.209 -8.375 1.00 98.12 123 VAL A CA 1
ATOM 983 C C . VAL A 1 123 ? 3.989 -2.360 -9.460 1.00 98.12 123 VAL A C 1
ATOM 985 O O . VAL A 1 123 ? 4.352 -1.389 -10.140 1.00 98.12 123 VAL A O 1
ATOM 988 N N . VAL A 1 124 ? 4.454 -3.584 -9.703 1.00 96.94 124 VAL A N 1
ATOM 989 C CA . VAL A 1 124 ? 5.332 -3.838 -10.855 1.00 96.94 124 VAL A CA 1
ATOM 990 C C . VAL A 1 124 ? 4.663 -3.504 -12.206 1.00 96.94 124 VAL A C 1
ATOM 992 O O . VAL A 1 124 ? 3.434 -3.598 -12.352 1.00 96.94 124 VAL A O 1
ATOM 995 N N . PRO A 1 125 ? 5.459 -3.213 -13.258 1.00 96.38 125 PRO A N 1
ATOM 996 C CA . PRO A 1 125 ? 4.944 -2.962 -14.601 1.00 96.38 125 PRO A CA 1
ATOM 997 C C . PRO A 1 125 ? 4.027 -4.077 -15.141 1.00 96.38 125 PRO A C 1
ATOM 999 O O . PRO A 1 125 ? 4.154 -5.268 -14.820 1.00 96.38 125 PRO A O 1
ATOM 1002 N N . ALA A 1 126 ? 3.103 -3.700 -16.027 1.00 94.81 126 ALA A N 1
ATOM 1003 C CA . ALA A 1 126 ? 2.233 -4.633 -16.739 1.00 94.81 126 ALA A CA 1
ATOM 1004 C C . ALA A 1 126 ? 2.508 -4.619 -18.252 1.00 94.81 126 ALA A C 1
ATOM 1006 O O . ALA A 1 126 ? 2.344 -3.606 -18.929 1.00 94.81 126 ALA A O 1
ATOM 1007 N N . GLU A 1 127 ? 2.874 -5.772 -18.816 1.00 93.75 127 GLU A N 1
ATOM 1008 C CA . GLU A 1 127 ? 3.041 -5.931 -20.265 1.00 93.75 127 GLU A CA 1
ATOM 1009 C C . GLU A 1 127 ? 1.685 -6.188 -20.936 1.00 93.75 127 GLU A C 1
ATOM 1011 O O . GLU A 1 127 ? 1.304 -7.335 -21.155 1.00 93.75 127 GLU A O 1
ATOM 1016 N N . VAL A 1 128 ? 0.947 -5.115 -21.242 1.00 93.31 128 VAL A N 1
ATOM 1017 C CA . VAL A 1 128 ? -0.462 -5.138 -21.698 1.00 93.31 128 VAL A CA 1
ATOM 1018 C C . VAL A 1 128 ? -0.758 -6.193 -22.774 1.00 93.31 128 VAL A C 1
ATOM 1020 O O . VAL A 1 128 ? -1.793 -6.847 -22.709 1.00 93.31 128 VAL A O 1
ATOM 1023 N N . SER A 1 129 ? 0.150 -6.416 -23.730 1.00 95.81 129 SER A N 1
ATOM 1024 C CA . SER A 1 129 ? -0.018 -7.397 -24.817 1.00 95.81 129 SER A CA 1
ATOM 1025 C C . SER A 1 129 ? -0.134 -8.855 -24.352 1.00 95.81 129 SER A C 1
ATOM 1027 O O . SER A 1 129 ? -0.634 -9.690 -25.103 1.00 95.81 129 SER A O 1
ATOM 1029 N N . LYS A 1 130 ? 0.329 -9.175 -23.139 1.00 94.88 130 LYS A N 1
ATOM 1030 C CA . LYS A 1 130 ? 0.264 -10.520 -22.545 1.00 94.88 130 LYS A CA 1
ATOM 1031 C C . LYS A 1 130 ? -0.931 -10.718 -21.620 1.00 94.88 130 LYS A C 1
ATOM 1033 O O . LYS A 1 130 ? -1.132 -11.825 -21.121 1.00 94.88 130 LYS A O 1
ATOM 1038 N N . TRP A 1 131 ? -1.709 -9.672 -21.366 1.00 96.12 131 TRP A N 1
ATOM 1039 C CA . TRP A 1 131 ? -2.870 -9.773 -20.500 1.00 96.12 131 TRP A CA 1
ATOM 1040 C C . TRP A 1 131 ? -4.112 -10.179 -21.289 1.00 96.12 131 TRP A C 1
ATOM 1042 O O . TRP A 1 131 ? -4.401 -9.636 -22.350 1.00 96.12 131 TRP A O 1
ATOM 1052 N N . GLN A 1 132 ? -4.884 -11.113 -20.733 1.00 93.38 132 GLN A N 1
ATOM 1053 C CA . GLN A 1 132 ? -6.188 -11.493 -21.288 1.00 93.38 132 GLN A CA 1
ATOM 1054 C C . GLN A 1 132 ? -7.238 -10.391 -21.080 1.00 93.38 132 GLN A C 1
ATOM 1056 O O . GLN A 1 132 ? -8.163 -10.262 -21.877 1.00 93.38 132 GLN A O 1
ATOM 1061 N N . LYS A 1 133 ? -7.082 -9.602 -20.009 1.00 95.62 133 LYS A N 1
ATOM 1062 C CA . LYS A 1 133 ? -7.945 -8.489 -19.596 1.00 95.62 133 LYS A CA 1
ATOM 1063 C C . LYS A 1 133 ? -7.091 -7.243 -19.336 1.00 95.62 133 LYS A C 1
ATOM 1065 O O . LYS A 1 133 ? -5.960 -7.407 -18.888 1.00 95.62 133 LYS A O 1
ATOM 1070 N N . PRO A 1 134 ? -7.574 -6.010 -19.557 1.00 96.88 134 PRO A N 1
ATOM 1071 C CA . PRO A 1 134 ? -6.797 -4.805 -19.275 1.00 96.88 134 PRO A CA 1
ATOM 1072 C C . PRO A 1 134 ? -6.265 -4.799 -17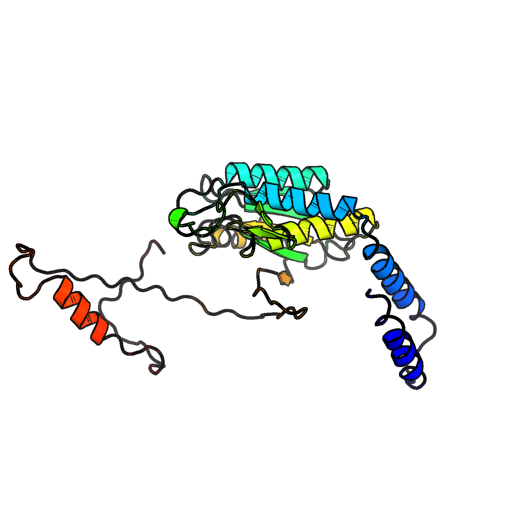.827 1.00 96.88 134 PRO A C 1
ATOM 1074 O O . PRO A 1 134 ? -7.063 -4.927 -16.897 1.00 96.88 134 PRO A O 1
ATOM 1077 N N . PRO A 1 135 ? -4.949 -4.614 -17.602 1.00 97.00 135 PRO A N 1
ATOM 1078 C CA . PRO A 1 135 ? -4.338 -4.767 -16.277 1.00 97.00 135 PRO A CA 1
ATOM 1079 C C . PRO A 1 135 ? -4.856 -3.777 -15.231 1.00 97.00 135 PRO A C 1
ATOM 1081 O O . PRO A 1 135 ? -4.746 -4.044 -14.046 1.00 97.00 135 PRO A O 1
ATOM 1084 N N . PHE A 1 136 ? -5.450 -2.660 -15.641 1.00 97.69 136 PHE A N 1
ATOM 1085 C CA . PHE A 1 136 ? -6.048 -1.671 -14.737 1.00 97.69 136 PHE A CA 1
ATOM 1086 C C . PHE A 1 136 ? -7.550 -1.502 -15.000 1.00 97.69 136 PHE A C 1
ATOM 1088 O O . PHE A 1 136 ? -8.128 -0.463 -14.707 1.00 97.69 136 PHE A O 1
ATOM 1095 N N . GLY A 1 137 ? -8.190 -2.507 -15.612 1.00 96.88 137 GLY A N 1
ATOM 1096 C CA . GLY A 1 137 ? -9.636 -2.515 -15.849 1.00 96.88 137 GLY A CA 1
ATOM 1097 C C . GLY A 1 137 ? -10.446 -2.980 -14.636 1.00 96.88 137 GLY A C 1
ATOM 1098 O O . GLY A 1 137 ? -11.615 -2.609 -14.509 1.00 96.88 137 GLY A O 1
ATOM 1099 N N . ALA A 1 138 ? -9.827 -3.772 -13.749 1.00 97.19 138 ALA A N 1
ATOM 1100 C CA . ALA A 1 138 ? -10.489 -4.450 -12.631 1.00 97.19 138 ALA A CA 1
ATOM 1101 C C . ALA A 1 138 ? -11.745 -5.216 -13.091 1.00 97.19 138 ALA A C 1
ATOM 1103 O O . ALA A 1 138 ? -12.846 -5.059 -12.544 1.00 97.19 138 ALA A O 1
ATOM 1104 N N . GLU A 1 139 ? -11.589 -5.993 -14.166 1.00 96.44 139 GLU A N 1
ATOM 1105 C CA . GLU A 1 139 ? -12.662 -6.818 -14.719 1.00 96.44 139 GLU A CA 1
ATOM 1106 C C . GLU A 1 139 ? -12.933 -8.015 -13.810 1.00 96.44 139 GLU A C 1
ATOM 1108 O O . GLU A 1 139 ? -11.998 -8.639 -13.314 1.00 96.44 139 GLU A O 1
ATOM 1113 N N . VAL A 1 140 ? -14.213 -8.332 -13.621 1.00 95.69 140 VAL A N 1
ATOM 1114 C CA . VAL A 1 140 ? -14.667 -9.509 -12.875 1.00 95.69 140 VAL A CA 1
ATOM 1115 C C . VAL A 1 140 ? -15.156 -10.539 -13.886 1.00 95.69 140 VAL A C 1
ATOM 1117 O O . VAL A 1 140 ? -15.940 -10.188 -14.771 1.00 95.69 140 VAL A O 1
ATOM 1120 N N . ASP A 1 141 ? -14.674 -11.775 -13.796 1.00 93.94 141 ASP A N 1
ATOM 1121 C CA . ASP A 1 141 ? -15.183 -12.870 -14.626 1.00 93.94 141 ASP A CA 1
ATOM 1122 C C . ASP A 1 141 ? -16.475 -13.486 -14.056 1.00 93.94 141 ASP A C 1
ATOM 1124 O O . ASP A 1 141 ? -16.989 -13.097 -13.007 1.00 93.94 141 ASP A O 1
ATOM 1128 N N . GLU A 1 142 ? -17.017 -14.474 -14.763 1.00 92.44 142 GLU A N 1
ATOM 1129 C CA . GLU A 1 142 ? -18.229 -15.192 -14.355 1.00 92.44 142 GLU A CA 1
ATOM 1130 C C . GLU A 1 142 ? -18.032 -16.032 -13.079 1.00 92.44 142 GLU A C 1
ATOM 1132 O O . GLU A 1 142 ? -19.009 -16.435 -12.448 1.00 92.44 142 GLU A O 1
ATOM 1137 N N . GLN A 1 143 ? -16.782 -16.305 -12.695 1.00 91.50 143 GLN A N 1
ATOM 1138 C CA . GLN A 1 143 ? -16.404 -17.048 -11.494 1.00 91.50 143 GLN A CA 1
ATOM 1139 C C . GLN A 1 143 ? -16.154 -16.121 -10.291 1.00 91.50 143 GLN A C 1
ATOM 1141 O O . GLN A 1 143 ? -15.961 -16.610 -9.179 1.00 91.50 143 GLN A O 1
ATOM 1146 N N . GLY A 1 144 ? -16.203 -14.799 -10.488 1.00 90.75 144 GLY A N 1
ATOM 1147 C CA . GLY A 1 144 ? -15.965 -13.797 -9.451 1.00 90.75 144 GLY A CA 1
ATOM 1148 C C . GLY A 1 144 ? -14.492 -13.419 -9.264 1.00 90.75 144 GLY A C 1
ATOM 1149 O O . GLY A 1 144 ? -14.177 -12.698 -8.318 1.00 90.75 144 GLY A O 1
ATOM 1150 N N . ASN A 1 145 ? -13.589 -13.863 -10.142 1.00 93.25 145 ASN A N 1
ATOM 1151 C CA . ASN A 1 145 ? -12.178 -13.485 -10.087 1.00 93.25 145 ASN A CA 1
ATOM 1152 C C . ASN A 1 145 ? -11.986 -12.070 -10.634 1.00 93.25 145 ASN A C 1
ATOM 1154 O O . ASN A 1 145 ? -12.510 -11.729 -11.696 1.00 93.25 145 ASN A O 1
ATOM 1158 N N . ILE A 1 146 ? -11.186 -11.259 -9.939 1.00 95.88 146 ILE A N 1
ATOM 1159 C CA . ILE A 1 146 ? -10.829 -9.903 -10.369 1.00 95.88 146 ILE A CA 1
ATOM 1160 C C . ILE A 1 146 ? -9.490 -9.947 -11.110 1.00 95.88 146 ILE A C 1
ATOM 1162 O O . ILE A 1 146 ? -8.467 -10.324 -10.540 1.00 95.88 146 ILE A O 1
ATOM 1166 N N . TYR A 1 147 ? -9.476 -9.496 -12.362 1.00 96.88 147 TYR A N 1
ATOM 1167 C CA . TYR A 1 147 ? -8.265 -9.367 -13.169 1.00 96.88 147 TYR A CA 1
ATOM 1168 C C . TYR A 1 147 ? -7.762 -7.925 -13.143 1.00 96.88 147 TYR A C 1
ATOM 1170 O O . TYR A 1 147 ? -8.322 -7.044 -13.803 1.00 96.88 147 TYR A O 1
ATOM 1178 N N . ALA A 1 148 ? -6.685 -7.692 -12.392 1.00 97.88 148 ALA A N 1
ATOM 1179 C CA . ALA A 1 148 ? -5.930 -6.445 -12.414 1.00 97.88 148 ALA A CA 1
ATOM 1180 C C . ALA A 1 148 ? -4.513 -6.621 -11.843 1.00 97.88 148 ALA A C 1
ATOM 1182 O O . ALA A 1 148 ? -4.262 -7.470 -10.987 1.00 97.88 148 ALA A O 1
ATOM 1183 N N . ARG A 1 149 ? -3.581 -5.774 -12.279 1.00 98.00 149 ARG A N 1
ATOM 1184 C CA . ARG A 1 149 ? -2.310 -5.532 -11.598 1.00 98.00 149 ARG A CA 1
ATOM 1185 C C . ARG A 1 149 ? -2.609 -4.888 -10.240 1.00 98.00 149 ARG A C 1
ATOM 1187 O O . ARG A 1 149 ? -3.447 -3.998 -10.149 1.00 98.00 149 ARG A O 1
ATOM 1194 N N . GLY A 1 150 ? -1.949 -5.362 -9.186 1.00 96.81 150 GLY A N 1
ATOM 1195 C CA . GLY A 1 150 ? -2.249 -4.958 -7.811 1.00 96.81 150 GLY A CA 1
ATOM 1196 C C . GLY A 1 150 ? -3.298 -5.828 -7.116 1.00 96.81 150 GLY A C 1
ATOM 1197 O O . GLY A 1 150 ? -3.467 -5.719 -5.908 1.00 96.81 150 GLY A O 1
ATOM 1198 N N . ALA A 1 151 ? -4.014 -6.697 -7.847 1.00 96.44 151 ALA A N 1
ATOM 1199 C CA . ALA A 1 151 ? -5.129 -7.455 -7.273 1.00 96.44 151 ALA A CA 1
ATOM 1200 C C . ALA A 1 151 ? -4.697 -8.483 -6.218 1.00 96.44 151 ALA A C 1
ATOM 1202 O O . ALA A 1 151 ? -5.475 -8.809 -5.328 1.00 96.44 151 ALA A O 1
ATOM 1203 N N . GLN A 1 152 ? -3.469 -8.986 -6.322 1.00 94.62 152 GLN A N 1
ATOM 1204 C CA . GLN A 1 152 ? -2.885 -9.913 -5.356 1.00 94.62 152 GLN A CA 1
ATOM 1205 C C . GLN A 1 152 ? -1.760 -9.265 -4.543 1.00 94.62 152 GLN A C 1
ATOM 1207 O O . GLN A 1 152 ? -1.652 -9.535 -3.356 1.00 94.62 152 GLN A O 1
ATOM 1212 N N . ASP A 1 153 ? -0.957 -8.417 -5.181 1.00 95.81 153 ASP A N 1
ATOM 1213 C CA . ASP A 1 153 ? 0.252 -7.818 -4.617 1.00 95.81 153 ASP A CA 1
ATOM 1214 C C . ASP A 1 153 ? 0.222 -6.295 -4.843 1.00 95.81 153 ASP A C 1
ATOM 1216 O O . ASP A 1 153 ? 0.340 -5.840 -5.985 1.00 95.81 153 ASP A O 1
ATOM 1220 N N . MET A 1 154 ? -0.088 -5.498 -3.816 1.00 96.25 154 MET A N 1
ATOM 1221 C CA . MET A 1 154 ? -0.741 -5.953 -2.569 1.00 96.25 154 MET A CA 1
ATOM 1222 C C . MET A 1 154 ? -1.982 -5.146 -2.193 1.00 96.25 154 MET A C 1
ATOM 1224 O O . MET A 1 154 ? -2.469 -5.210 -1.063 1.00 96.25 154 MET A O 1
ATOM 1228 N N . LYS A 1 155 ? -2.566 -4.422 -3.156 1.00 98.00 155 LYS A N 1
ATOM 1229 C CA . LYS A 1 155 ? -3.726 -3.542 -2.923 1.00 98.00 155 LYS A CA 1
ATOM 1230 C C . LYS A 1 155 ? -4.907 -4.255 -2.253 1.00 98.00 155 LYS A C 1
ATOM 1232 O O . LYS A 1 155 ? -5.692 -3.610 -1.558 1.00 98.00 155 LYS A O 1
ATOM 1237 N N . CYS A 1 156 ? -5.052 -5.569 -2.446 1.00 96.06 156 CYS A N 1
ATOM 1238 C CA . CYS A 1 156 ? -6.080 -6.357 -1.766 1.00 96.06 156 CYS A CA 1
ATOM 1239 C C . CYS A 1 156 ? -5.908 -6.369 -0.245 1.00 96.06 156 CYS A C 1
ATOM 1241 O O . CYS A 1 156 ? -6.903 -6.223 0.461 1.00 96.06 156 CYS A O 1
ATOM 1243 N N . VAL A 1 157 ? -4.680 -6.495 0.258 1.00 95.88 157 VAL A N 1
ATOM 1244 C CA . VAL A 1 157 ? -4.368 -6.553 1.690 1.00 95.88 157 VAL A CA 1
ATOM 1245 C C . VAL A 1 157 ? -4.718 -5.219 2.348 1.00 95.88 157 VAL A C 1
ATOM 1247 O O . VAL A 1 157 ? -5.484 -5.183 3.313 1.00 95.88 157 VAL A O 1
ATOM 1250 N N . GLY A 1 158 ? -4.274 -4.107 1.753 1.00 97.50 158 GLY A N 1
ATOM 1251 C CA . GLY A 1 158 ? -4.631 -2.763 2.208 1.00 97.50 158 GLY A CA 1
ATOM 1252 C C . GLY A 1 158 ? -6.146 -2.533 2.268 1.00 97.50 158 GLY A C 1
ATOM 1253 O O . GLY A 1 158 ? -6.669 -2.062 3.279 1.00 97.50 158 GLY A O 1
ATOM 1254 N N . MET A 1 159 ? -6.884 -2.939 1.228 1.00 98.00 159 MET A N 1
ATOM 1255 C CA . MET A 1 159 ? -8.348 -2.833 1.230 1.00 98.00 159 MET A CA 1
ATOM 1256 C C . MET A 1 159 ? -9.012 -3.752 2.258 1.00 98.00 159 MET A C 1
ATOM 1258 O O . MET A 1 159 ? -9.966 -3.334 2.911 1.00 98.00 159 MET A O 1
ATOM 1262 N N . GLN A 1 160 ? -8.510 -4.972 2.461 1.00 96.19 160 GLN A N 1
ATOM 1263 C CA . GLN A 1 160 ? -9.018 -5.878 3.494 1.00 96.19 160 GLN A CA 1
ATOM 1264 C C . GLN A 1 160 ? -8.906 -5.261 4.891 1.00 96.19 160 GLN A C 1
ATOM 1266 O O . GLN A 1 160 ? -9.849 -5.385 5.676 1.00 96.19 160 GLN A O 1
ATOM 1271 N N . TYR A 1 161 ? -7.818 -4.544 5.193 1.00 98.12 161 TYR A N 1
ATOM 1272 C CA . TYR A 1 161 ? -7.687 -3.814 6.455 1.00 98.12 161 TYR A CA 1
ATOM 1273 C C . TYR A 1 161 ? -8.774 -2.749 6.617 1.00 98.12 161 TYR A C 1
ATOM 1275 O O . TYR A 1 161 ? -9.459 -2.729 7.642 1.00 98.12 161 TYR A O 1
ATOM 1283 N N . LEU A 1 162 ? -8.991 -1.906 5.604 1.00 98.44 162 LEU A N 1
ATOM 1284 C CA . LEU A 1 162 ? -10.014 -0.855 5.660 1.00 98.44 162 LEU A CA 1
ATOM 1285 C C . LEU A 1 162 ? -11.425 -1.440 5.821 1.00 98.44 162 LEU A C 1
ATOM 1287 O O . LEU A 1 162 ? -12.198 -0.995 6.671 1.00 98.44 162 LEU A O 1
ATOM 1291 N N . GLU A 1 163 ? -11.748 -2.493 5.069 1.00 98.00 163 GLU A N 1
ATOM 1292 C CA . GLU A 1 163 ? -13.050 -3.160 5.151 1.00 98.00 163 GLU A CA 1
ATOM 1293 C C . GLU A 1 163 ? -13.266 -3.886 6.485 1.00 98.00 163 GLU A C 1
ATOM 1295 O O . GLU A 1 163 ? -14.378 -3.878 7.025 1.00 98.00 163 GLU A O 1
ATOM 1300 N N . ALA A 1 164 ? -12.217 -4.476 7.063 1.00 97.19 164 ALA A N 1
ATOM 1301 C CA . ALA A 1 164 ? -12.282 -5.058 8.398 1.00 97.19 164 ALA A CA 1
ATOM 1302 C C . ALA A 1 164 ? -12.575 -3.983 9.453 1.00 97.19 164 ALA A C 1
ATOM 1304 O O . ALA A 1 164 ? -13.459 -4.171 10.294 1.00 97.19 164 ALA A O 1
ATOM 1305 N N . ILE A 1 165 ? -11.898 -2.832 9.380 1.00 98.19 165 ILE A N 1
ATOM 1306 C CA . ILE A 1 165 ? -12.136 -1.714 10.300 1.00 98.19 165 ILE A CA 1
ATOM 1307 C C . ILE A 1 165 ? -13.572 -1.195 10.158 1.00 98.19 165 ILE A C 1
ATOM 1309 O O . ILE A 1 165 ? -14.249 -1.059 11.176 1.00 98.19 165 ILE A O 1
ATOM 1313 N N . ARG A 1 166 ? -14.082 -0.992 8.933 1.00 97.44 166 ARG A N 1
ATOM 1314 C CA . ARG A 1 166 ? -15.481 -0.580 8.691 1.00 97.44 166 ARG A CA 1
ATOM 1315 C C . ARG A 1 166 ? -16.479 -1.511 9.370 1.00 97.44 166 ARG A C 1
ATOM 1317 O O . ARG A 1 166 ? -17.367 -1.058 10.095 1.00 97.44 166 ARG A O 1
ATOM 1324 N N . ARG A 1 167 ? -16.324 -2.823 9.165 1.00 96.31 167 ARG A N 1
ATOM 1325 C CA . ARG A 1 167 ? -17.209 -3.844 9.751 1.00 96.31 167 ARG A CA 1
ATOM 1326 C C . ARG A 1 167 ? -17.158 -3.822 11.275 1.00 96.31 167 ARG A C 1
ATOM 1328 O O . ARG A 1 167 ? -18.198 -3.877 11.928 1.00 96.31 167 ARG A O 1
ATOM 1335 N N . LEU A 1 168 ? -15.963 -3.704 11.844 1.00 97.38 168 LEU A N 1
ATOM 1336 C CA . LEU A 1 168 ? -15.777 -3.649 13.289 1.00 97.38 168 LEU A CA 1
ATOM 1337 C C . LEU A 1 168 ? -16.332 -2.348 13.897 1.00 97.38 168 LEU A C 1
ATOM 1339 O O . LEU A 1 168 ? -17.007 -2.407 14.923 1.00 97.38 168 LEU A O 1
ATOM 1343 N N . GLN A 1 169 ? -16.127 -1.192 13.258 1.00 96.25 169 GLN A N 1
ATOM 1344 C CA . GLN A 1 169 ? -16.729 0.080 13.674 1.00 96.25 169 GLN A CA 1
ATOM 1345 C C . GLN A 1 169 ? -18.262 0.012 13.632 1.00 96.25 169 GLN A C 1
ATOM 1347 O O . GLN A 1 169 ? -18.915 0.428 14.590 1.00 96.25 169 GLN A O 1
ATOM 1352 N N . ALA A 1 170 ? -18.840 -0.557 12.568 1.00 95.56 170 ALA A N 1
ATOM 1353 C CA . ALA A 1 170 ? -20.286 -0.747 12.438 1.00 95.56 170 ALA A CA 1
ATOM 1354 C C . ALA A 1 170 ? -20.855 -1.683 13.520 1.00 95.56 170 ALA A C 1
ATOM 1356 O O . ALA A 1 170 ? -21.966 -1.470 14.001 1.00 95.56 170 ALA A O 1
ATOM 1357 N N . ALA A 1 171 ? -20.071 -2.674 13.955 1.00 96.50 171 ALA A N 1
ATOM 1358 C CA . ALA A 1 171 ? -20.397 -3.544 15.084 1.00 96.50 171 ALA A CA 1
ATOM 1359 C C . ALA A 1 171 ? -20.163 -2.889 16.465 1.00 96.50 171 ALA A C 1
ATOM 1361 O O . ALA A 1 171 ? -20.360 -3.532 17.495 1.00 96.50 171 ALA A O 1
ATOM 1362 N N . GLY A 1 172 ? -19.723 -1.625 16.517 1.00 96.56 172 GLY A N 1
ATOM 1363 C CA . GLY A 1 172 ? -19.435 -0.904 17.760 1.00 96.56 172 GLY A CA 1
ATOM 1364 C C . GLY A 1 172 ? -18.149 -1.349 18.465 1.00 96.56 172 GLY A C 1
ATOM 1365 O O . GLY A 1 172 ? -17.923 -0.981 19.621 1.00 96.56 172 GLY A O 1
ATOM 1366 N N . TYR A 1 173 ? -17.298 -2.131 17.798 1.00 97.44 173 TYR A N 1
ATOM 1367 C CA . TYR A 1 173 ? -16.027 -2.575 18.355 1.00 97.44 173 TYR A CA 1
ATOM 1368 C C . TYR A 1 173 ? -15.023 -1.420 18.434 1.00 97.44 173 TYR A C 1
ATOM 1370 O O . TYR A 1 173 ? -14.925 -0.574 17.543 1.00 97.44 173 TYR A O 1
ATOM 1378 N N . ARG A 1 174 ? -14.229 -1.417 19.508 1.00 95.62 174 ARG A N 1
ATOM 1379 C CA . ARG A 1 174 ? -13.070 -0.537 19.677 1.00 95.62 174 ARG A CA 1
ATOM 1380 C C . ARG A 1 174 ? -11.855 -1.378 20.056 1.00 95.62 174 ARG A C 1
ATOM 1382 O O . ARG A 1 174 ? -11.962 -2.138 21.023 1.00 95.62 174 ARG A O 1
ATOM 1389 N N . PRO A 1 175 ? -10.715 -1.241 19.363 1.00 97.44 175 PRO A N 1
ATOM 1390 C CA . PRO A 1 175 ? -9.540 -2.042 19.661 1.00 97.44 175 PRO A CA 1
ATOM 1391 C C . PRO A 1 175 ? -8.946 -1.663 21.021 1.00 97.44 175 PRO A C 1
ATOM 1393 O O . PRO A 1 175 ? -9.087 -0.535 21.491 1.00 97.44 175 PRO A O 1
ATOM 1396 N N . LEU A 1 176 ? -8.283 -2.617 21.676 1.00 98.06 176 LEU A N 1
ATOM 1397 C CA . LEU A 1 176 ? -7.575 -2.348 22.929 1.00 98.06 176 LEU A CA 1
ATOM 1398 C C . LEU A 1 176 ? -6.369 -1.427 22.685 1.00 98.06 176 LEU A C 1
ATOM 1400 O O . LEU A 1 176 ? -6.243 -0.399 23.342 1.00 98.06 176 LEU A O 1
ATOM 1404 N N . ARG A 1 177 ? -5.530 -1.789 21.708 1.00 98.56 177 ARG A N 1
ATOM 1405 C CA . ARG A 1 177 ? -4.356 -1.030 21.254 1.00 98.56 177 ARG A CA 1
A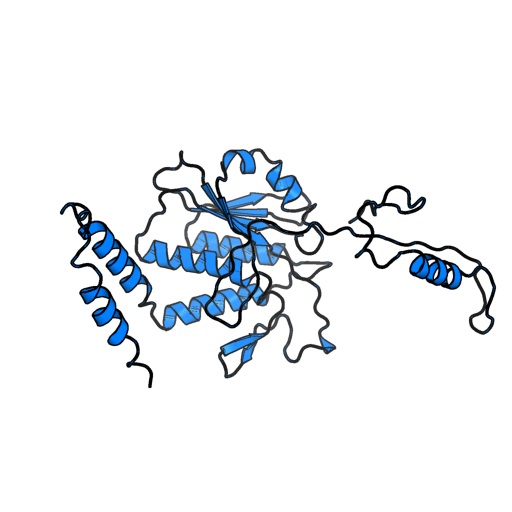TOM 1406 C C . ARG A 1 177 ? -4.737 -0.071 20.137 1.00 98.56 177 ARG A C 1
ATOM 1408 O O . ARG A 1 177 ? -5.696 -0.325 19.410 1.00 98.56 177 ARG A O 1
ATOM 1415 N N . THR A 1 178 ? -3.965 0.996 19.975 1.00 98.69 178 THR A N 1
ATOM 1416 C CA . THR A 1 178 ? -4.048 1.818 18.764 1.00 98.69 178 THR A CA 1
ATOM 1417 C C . THR A 1 178 ? -3.624 0.984 17.559 1.00 98.69 178 THR A C 1
ATOM 1419 O O . THR A 1 178 ? -2.628 0.263 17.626 1.00 98.69 178 THR A O 1
ATOM 1422 N N . VAL A 1 179 ? -4.392 1.073 16.476 1.00 98.81 179 VAL A N 1
ATOM 1423 C CA . VAL A 1 179 ? -4.068 0.449 15.191 1.00 98.81 179 VAL A CA 1
ATOM 1424 C C . VAL A 1 179 ? -3.707 1.551 14.206 1.00 98.81 179 VAL A C 1
ATOM 1426 O O . VAL A 1 179 ? -4.473 2.500 14.034 1.00 98.81 179 VAL A O 1
ATOM 1429 N N . TYR A 1 180 ? -2.552 1.420 13.569 1.00 98.88 180 TYR A N 1
ATOM 1430 C CA . TYR A 1 180 ? -2.131 2.264 12.463 1.00 98.88 180 TYR A CA 1
ATOM 1431 C C . TYR A 1 180 ? -2.206 1.465 11.168 1.00 98.88 180 TYR A C 1
ATOM 1433 O O . TYR A 1 180 ? -1.736 0.331 11.128 1.00 98.88 180 TYR A O 1
ATOM 1441 N N . VAL A 1 181 ? -2.791 2.041 10.122 1.00 98.81 181 VAL A N 1
ATOM 1442 C CA . VAL A 1 181 ? -2.744 1.469 8.770 1.00 98.81 181 VAL A CA 1
ATOM 1443 C C . VAL A 1 181 ? -1.834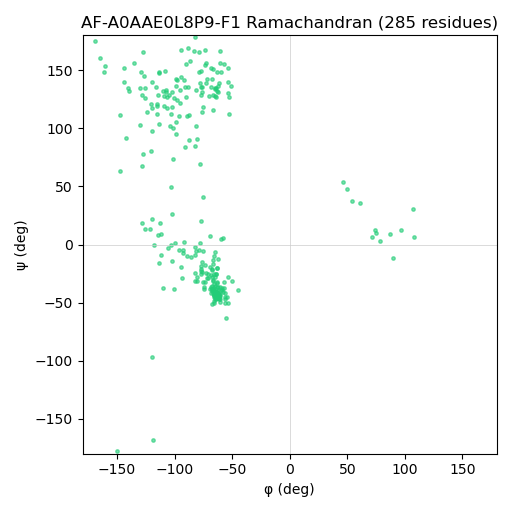 2.351 7.935 1.00 98.81 181 VAL A C 1
ATOM 1445 O O . VAL A 1 181 ? -2.104 3.547 7.810 1.00 98.81 181 VAL A O 1
ATOM 1448 N N . THR A 1 182 ? -0.751 1.786 7.413 1.00 98.75 182 THR A N 1
ATOM 1449 C CA . THR A 1 182 ? 0.246 2.514 6.626 1.00 98.75 182 THR A CA 1
ATOM 1450 C C . THR A 1 182 ? 0.138 2.126 5.163 1.00 98.75 182 THR A C 1
ATOM 1452 O O . THR A 1 182 ? 0.099 0.946 4.829 1.00 98.75 182 THR A O 1
ATOM 1455 N N . PHE A 1 183 ? 0.104 3.134 4.297 1.00 98.75 183 PHE A N 1
ATOM 1456 C CA . PHE A 1 183 ? 0.224 2.979 2.855 1.00 98.75 183 PHE A CA 1
ATOM 1457 C C . PHE A 1 183 ? 1.512 3.660 2.408 1.00 98.75 183 PHE A C 1
ATOM 1459 O O . PHE A 1 183 ? 1.637 4.883 2.533 1.00 98.75 183 PHE A O 1
ATOM 1466 N N . VAL A 1 184 ? 2.479 2.872 1.945 1.00 98.31 184 VAL A N 1
ATOM 1467 C CA . VAL A 1 184 ? 3.830 3.346 1.614 1.00 98.31 184 VAL A CA 1
ATOM 1468 C C . VAL A 1 184 ? 4.119 3.240 0.115 1.00 98.31 184 VAL A C 1
ATOM 1470 O O . VAL A 1 184 ? 3.607 2.339 -0.545 1.00 98.31 184 VAL A O 1
ATOM 1473 N N . PRO A 1 185 ? 4.925 4.147 -0.453 1.00 98.06 185 PRO A N 1
ATOM 1474 C CA . PRO A 1 185 ? 5.378 4.036 -1.827 1.00 98.06 185 PRO A CA 1
ATOM 1475 C C . PRO A 1 185 ? 6.674 3.218 -1.906 1.00 98.06 185 PRO A C 1
ATOM 1477 O O . PRO A 1 185 ? 7.393 3.062 -0.914 1.00 98.06 185 PRO A O 1
ATOM 1480 N N . ASP A 1 186 ? 7.050 2.876 -3.133 1.00 95.88 186 ASP A N 1
ATOM 1481 C CA . ASP A 1 186 ? 8.396 2.472 -3.540 1.00 95.88 186 ASP A CA 1
ATOM 1482 C C . ASP A 1 186 ? 8.827 1.060 -3.121 1.00 95.88 186 ASP A C 1
ATOM 1484 O O . ASP A 1 186 ? 10.011 0.750 -3.249 1.00 95.88 186 ASP A O 1
ATOM 1488 N N . GLU A 1 187 ? 7.924 0.217 -2.613 1.00 96.31 187 GLU A N 1
ATOM 1489 C CA . GLU A 1 187 ? 8.271 -1.126 -2.115 1.00 96.31 187 GLU A CA 1
ATOM 1490 C C . GLU A 1 187 ? 8.863 -1.990 -3.235 1.00 96.31 187 GLU A C 1
ATOM 1492 O O . GLU A 1 187 ? 9.973 -2.505 -3.085 1.00 96.31 187 GLU A O 1
ATOM 1497 N N . GLU A 1 188 ? 8.231 -1.974 -4.412 1.00 95.00 188 GLU A N 1
ATOM 1498 C CA . GLU A 1 188 ? 8.583 -2.801 -5.577 1.00 95.00 188 GLU A CA 1
ATOM 1499 C C . GLU A 1 188 ? 9.965 -2.457 -6.169 1.00 95.00 188 GLU A C 1
ATOM 1501 O O . GLU A 1 188 ? 10.498 -3.146 -7.047 1.00 95.00 188 GLU A O 1
ATOM 1506 N N . VAL A 1 189 ? 10.558 -1.350 -5.711 1.00 93.12 189 VAL A N 1
ATOM 1507 C CA . VAL A 1 189 ? 11.904 -0.887 -6.075 1.00 93.12 189 VAL A CA 1
ATOM 1508 C C . VAL A 1 189 ? 12.836 -0.743 -4.863 1.00 93.12 189 VAL A C 1
ATOM 1510 O O . VAL A 1 189 ? 13.925 -0.185 -4.993 1.00 93.12 189 VAL A O 1
ATOM 1513 N N . GLY A 1 190 ? 12.453 -1.285 -3.701 1.00 91.94 190 GLY A N 1
ATOM 1514 C CA . GLY A 1 190 ? 13.307 -1.452 -2.519 1.00 91.94 190 GLY A CA 1
ATOM 1515 C C . GLY A 1 190 ? 13.018 -0.527 -1.330 1.00 91.94 190 GLY A C 1
ATOM 1516 O O . GLY A 1 190 ? 13.789 -0.515 -0.373 1.00 91.94 190 GLY A O 1
ATOM 1517 N N . GLY A 1 191 ? 11.954 0.276 -1.367 1.00 93.62 191 GLY A N 1
ATOM 1518 C CA . GLY A 1 191 ? 11.440 1.045 -0.224 1.00 93.62 191 GLY A CA 1
ATOM 1519 C C . GLY A 1 191 ? 12.290 2.243 0.222 1.00 93.62 191 GLY A C 1
ATOM 1520 O O . GLY A 1 191 ? 11.980 2.875 1.237 1.00 93.62 191 GLY A O 1
ATOM 1521 N N . LYS A 1 192 ? 13.350 2.592 -0.520 1.00 94.44 192 LYS A N 1
ATOM 1522 C CA . LYS A 1 192 ? 14.320 3.636 -0.140 1.00 94.44 192 LYS A CA 1
ATOM 1523 C C . LYS A 1 192 ? 13.729 5.035 -0.034 1.00 94.44 192 LYS A C 1
ATOM 1525 O O . LYS A 1 192 ? 14.211 5.824 0.771 1.00 94.44 192 LYS A O 1
ATOM 1530 N N . ALA A 1 193 ? 12.725 5.357 -0.846 1.00 95.00 193 ALA A N 1
ATOM 1531 C CA . ALA A 1 193 ? 12.056 6.655 -0.794 1.00 95.00 193 ALA A CA 1
ATOM 1532 C C . ALA A 1 193 ? 10.722 6.630 -0.026 1.00 95.00 193 ALA A C 1
ATOM 1534 O O . ALA A 1 193 ? 10.052 7.658 0.044 1.00 95.00 193 ALA A O 1
ATOM 1535 N N . GLY A 1 194 ? 10.335 5.473 0.521 1.00 96.44 194 GLY A N 1
ATOM 1536 C CA . GLY A 1 194 ? 9.077 5.266 1.236 1.00 96.44 194 GLY A CA 1
ATOM 1537 C C . GLY A 1 194 ? 9.310 4.840 2.679 1.00 96.44 194 GLY A C 1
ATOM 1538 O O . GLY A 1 194 ? 9.540 5.679 3.550 1.00 96.44 194 GLY A O 1
ATOM 1539 N N . MET A 1 195 ? 9.251 3.530 2.933 1.00 96.81 195 MET A N 1
ATOM 1540 C CA . MET A 1 195 ? 9.340 2.976 4.288 1.00 96.81 195 MET A CA 1
ATOM 1541 C C . MET A 1 195 ? 10.653 3.334 5.001 1.00 96.81 195 MET A C 1
ATOM 1543 O O . MET A 1 195 ? 10.618 3.660 6.184 1.00 96.81 195 MET A O 1
ATOM 1547 N N . LEU A 1 196 ? 11.799 3.336 4.305 1.00 96.75 196 LEU A N 1
ATOM 1548 C CA . LEU A 1 196 ? 13.100 3.610 4.930 1.00 96.75 196 LEU A CA 1
ATOM 1549 C C . LEU A 1 196 ? 13.128 4.962 5.682 1.00 96.75 196 LEU A C 1
ATOM 1551 O O . LEU A 1 196 ? 13.234 4.937 6.909 1.00 96.75 196 LEU A O 1
ATOM 1555 N N . PRO A 1 197 ? 12.952 6.127 5.026 1.00 97.94 197 PRO A N 1
ATOM 1556 C CA . PRO A 1 197 ? 12.945 7.412 5.728 1.00 97.94 197 PRO A CA 1
ATOM 1557 C C . PRO A 1 197 ? 11.758 7.559 6.692 1.00 97.94 197 PRO A C 1
ATOM 1559 O O . PRO A 1 197 ? 11.855 8.286 7.679 1.00 97.94 197 PRO A O 1
ATOM 1562 N N . PHE A 1 198 ? 10.643 6.857 6.454 1.00 98.38 198 PHE A N 1
ATOM 1563 C CA . PHE A 1 198 ? 9.511 6.871 7.377 1.00 98.38 198 PHE A CA 1
ATOM 1564 C C . PHE A 1 198 ? 9.866 6.248 8.731 1.00 98.38 198 PHE A C 1
ATOM 1566 O O . PHE A 1 198 ? 9.568 6.853 9.761 1.00 98.38 198 PHE A O 1
ATOM 1573 N N . THR A 1 199 ? 10.564 5.107 8.751 1.00 97.62 199 THR A N 1
ATOM 1574 C CA . THR A 1 199 ? 10.995 4.453 10.003 1.00 97.62 199 THR A CA 1
ATOM 1575 C C . THR A 1 199 ? 11.978 5.294 10.825 1.00 97.62 199 THR A C 1
ATOM 1577 O O . THR A 1 199 ? 12.024 5.181 12.053 1.00 97.62 199 THR A O 1
ATOM 1580 N N . GLU A 1 200 ? 12.723 6.182 10.165 1.00 97.44 200 GLU A N 1
ATOM 1581 C CA . GLU A 1 200 ? 13.668 7.115 10.789 1.00 97.44 200 GLU A CA 1
ATOM 1582 C C . GLU A 1 200 ? 12.988 8.378 11.346 1.00 97.44 200 GLU A C 1
ATOM 1584 O O . GLU A 1 200 ? 13.623 9.166 12.046 1.00 97.44 200 GLU A O 1
ATOM 1589 N N . SER A 1 201 ? 11.699 8.586 11.060 1.00 98.06 201 SER A N 1
ATOM 1590 C CA . SER A 1 201 ? 10.970 9.782 11.485 1.00 98.06 201 SER A CA 1
ATOM 1591 C C . SER A 1 201 ? 10.539 9.738 12.956 1.00 98.06 201 SER A C 1
ATOM 1593 O O . SER A 1 201 ? 10.159 8.691 13.488 1.00 98.06 201 SER A O 1
ATOM 1595 N N . ASP A 1 202 ? 10.479 10.912 13.596 1.00 98.19 202 ASP A N 1
ATOM 1596 C CA . ASP A 1 202 ? 9.953 11.062 14.962 1.00 98.19 202 ASP A CA 1
ATOM 1597 C C . ASP A 1 202 ? 8.510 10.549 15.087 1.00 98.19 202 ASP A C 1
ATOM 1599 O O . ASP A 1 202 ? 8.117 10.013 16.125 1.00 98.19 202 ASP A O 1
ATOM 1603 N N . PHE A 1 203 ? 7.717 10.681 14.018 1.00 98.31 203 PHE A N 1
ATOM 1604 C CA . PHE A 1 203 ? 6.342 10.196 13.994 1.00 98.31 203 PHE A CA 1
ATOM 1605 C C . PHE A 1 203 ? 6.279 8.670 14.105 1.00 98.31 203 PHE A C 1
ATOM 1607 O O . PHE A 1 203 ? 5.504 8.155 14.910 1.00 98.31 203 PHE A O 1
ATOM 1614 N N . PHE A 1 204 ? 7.115 7.947 13.354 1.00 98.38 204 PHE A N 1
ATOM 1615 C CA . PHE A 1 204 ? 7.171 6.487 13.436 1.00 98.38 204 PHE A CA 1
ATOM 1616 C C . PHE A 1 204 ? 7.602 6.017 14.829 1.00 98.38 204 PHE A C 1
ATOM 1618 O O . PHE A 1 204 ? 6.982 5.121 15.401 1.00 98.38 204 PHE A O 1
ATOM 1625 N N . GLN A 1 205 ? 8.597 6.671 15.434 1.00 98.06 205 GLN A N 1
ATOM 1626 C CA . GLN A 1 205 ? 9.008 6.364 16.809 1.00 98.06 205 GLN A CA 1
ATOM 1627 C C . GLN A 1 205 ? 7.869 6.621 17.814 1.00 98.06 205 GLN A C 1
ATOM 1629 O O . GLN A 1 205 ? 7.628 5.814 18.715 1.00 98.06 205 GLN A O 1
ATOM 1634 N N . ALA A 1 206 ? 7.103 7.700 17.622 1.00 98.00 206 ALA A N 1
ATOM 1635 C CA . ALA A 1 206 ? 5.943 8.032 18.447 1.00 98.00 206 ALA A CA 1
ATOM 1636 C C . ALA A 1 206 ? 4.751 7.071 18.269 1.00 98.00 206 ALA A C 1
ATOM 1638 O O . ALA A 1 206 ? 3.897 7.001 19.153 1.00 98.00 206 ALA A O 1
ATOM 1639 N N . MET A 1 207 ? 4.680 6.309 17.170 1.00 98.19 207 MET A N 1
ATOM 1640 C CA . MET A 1 207 ? 3.665 5.261 17.000 1.00 98.19 207 MET A CA 1
ATOM 1641 C C . MET A 1 207 ? 3.866 4.093 17.976 1.00 98.19 207 MET A C 1
ATOM 1643 O O . MET A 1 207 ? 2.904 3.364 18.219 1.00 98.19 207 MET A O 1
ATOM 1647 N N . GLN A 1 208 ? 5.072 3.907 18.533 1.00 97.62 208 GLN A N 1
ATOM 1648 C CA . GLN A 1 208 ? 5.419 2.810 19.449 1.00 97.62 208 GLN A CA 1
ATOM 1649 C C . GLN A 1 208 ? 4.916 1.445 18.942 1.00 97.62 208 GLN A C 1
ATOM 1651 O O . GLN A 1 208 ? 4.156 0.755 19.623 1.00 97.62 208 GLN A O 1
ATOM 1656 N N . VAL A 1 209 ? 5.269 1.093 17.703 1.00 98.12 209 VAL A N 1
ATOM 1657 C CA . VAL A 1 209 ? 4.805 -0.138 17.044 1.00 98.12 209 VAL A CA 1
ATOM 1658 C C . VAL A 1 209 ? 5.378 -1.363 17.758 1.00 98.12 209 VAL A C 1
ATOM 1660 O O . VAL A 1 209 ? 6.586 -1.576 17.747 1.00 98.12 209 VAL A O 1
ATOM 1663 N N . GLY A 1 210 ? 4.509 -2.182 18.356 1.00 97.56 210 GLY A N 1
ATOM 1664 C CA . GLY A 1 210 ? 4.902 -3.447 18.991 1.00 97.56 210 GLY A CA 1
ATOM 1665 C C . GLY A 1 210 ? 4.779 -4.649 18.056 1.00 97.56 210 GLY A C 1
ATOM 1666 O O . GLY A 1 210 ? 5.510 -5.627 18.186 1.00 97.56 210 GLY A O 1
ATOM 1667 N N . VAL A 1 211 ? 3.851 -4.583 17.096 1.00 95.94 211 VAL A N 1
ATOM 1668 C CA . VAL A 1 211 ? 3.648 -5.611 16.066 1.00 95.94 211 VAL A CA 1
ATOM 1669 C C . VAL A 1 211 ? 3.351 -4.930 14.738 1.00 95.94 211 VAL A C 1
ATOM 1671 O O . VAL A 1 211 ? 2.506 -4.038 14.687 1.00 95.94 211 VAL A O 1
ATOM 1674 N N . SER A 1 212 ? 4.002 -5.393 13.673 1.00 95.75 212 SER A N 1
ATOM 1675 C CA . SER A 1 212 ? 3.685 -5.023 12.295 1.00 95.75 212 SER A CA 1
ATOM 1676 C C . SER A 1 212 ? 3.225 -6.252 11.522 1.00 95.75 212 SER A C 1
ATOM 1678 O O . SER A 1 212 ? 3.840 -7.311 11.642 1.00 95.75 212 SER A O 1
ATOM 1680 N N . LEU A 1 213 ? 2.159 -6.105 10.742 1.00 95.00 213 LEU A N 1
ATOM 1681 C CA . LEU A 1 213 ? 1.757 -7.065 9.719 1.00 95.00 213 LEU A CA 1
ATOM 1682 C C . LEU A 1 213 ? 1.994 -6.439 8.352 1.00 95.00 213 LEU A C 1
ATOM 1684 O O . LEU A 1 213 ? 1.588 -5.300 8.126 1.00 95.00 213 LEU A O 1
ATOM 1688 N N . ASP A 1 214 ? 2.636 -7.196 7.475 1.00 92.56 214 ASP A N 1
ATOM 1689 C CA . ASP A 1 214 ? 2.881 -6.827 6.084 1.00 92.56 214 ASP A CA 1
ATOM 1690 C C . ASP A 1 214 ? 2.201 -7.836 5.148 1.00 92.56 214 ASP A C 1
ATOM 1692 O O . ASP A 1 214 ? 1.369 -8.636 5.599 1.00 92.56 214 ASP A O 1
ATOM 1696 N N . GLU A 1 215 ? 2.518 -7.803 3.856 1.00 88.00 215 GLU A N 1
ATOM 1697 C CA . GLU A 1 215 ? 2.054 -8.830 2.929 1.00 88.00 215 GLU A CA 1
ATOM 1698 C C . GLU A 1 215 ? 2.535 -10.248 3.268 1.00 88.00 215 GLU A C 1
ATOM 1700 O O . GLU A 1 215 ? 3.415 -10.502 4.090 1.00 88.00 215 GLU A O 1
ATOM 1705 N N . GLY A 1 216 ? 1.899 -11.214 2.615 1.00 85.06 216 GLY A N 1
ATOM 1706 C CA . GLY A 1 216 ? 2.268 -12.613 2.693 1.00 85.06 216 GLY A CA 1
ATOM 1707 C C . GLY A 1 216 ? 1.928 -13.321 1.393 1.00 85.06 216 GLY A C 1
ATOM 1708 O O . GLY A 1 216 ? 1.429 -12.738 0.432 1.00 85.06 216 GLY A O 1
ATOM 1709 N N . TRP A 1 217 ? 2.176 -14.623 1.354 1.00 83.38 217 TRP A N 1
ATOM 1710 C CA . TRP A 1 217 ? 1.865 -15.412 0.171 1.00 83.38 217 TRP A CA 1
ATOM 1711 C C . TRP A 1 217 ? 0.377 -15.709 0.043 1.00 83.38 217 TRP A C 1
ATOM 1713 O O . TRP A 1 217 ? -0.250 -16.224 0.968 1.00 83.38 217 TRP A O 1
ATOM 1723 N N . ALA A 1 218 ? -0.152 -15.461 -1.156 1.00 83.31 218 ALA A N 1
ATOM 1724 C CA . ALA A 1 218 ? -1.469 -15.933 -1.544 1.00 83.31 218 ALA A CA 1
ATOM 1725 C C . ALA A 1 218 ? -1.495 -17.467 -1.556 1.00 83.31 218 ALA A C 1
ATOM 1727 O O . ALA A 1 218 ? -0.621 -18.118 -2.137 1.00 83.31 218 ALA A O 1
ATOM 1728 N N . THR A 1 219 ? -2.523 -18.034 -0.935 1.00 83.00 219 THR A N 1
ATOM 1729 C CA . THR A 1 219 ? -2.773 -19.473 -0.878 1.00 83.00 219 THR A CA 1
ATOM 1730 C C . THR A 1 219 ? -4.121 -19.793 -1.529 1.00 83.00 219 THR A C 1
ATOM 1732 O O . THR A 1 219 ? -5.075 -19.027 -1.382 1.00 83.00 219 THR A O 1
ATOM 1735 N N . PRO A 1 220 ? -4.221 -20.892 -2.298 1.00 84.06 220 PRO A N 1
ATOM 1736 C CA . PRO A 1 220 ? -5.498 -21.329 -2.856 1.00 84.06 220 PRO A CA 1
ATOM 1737 C C . PRO A 1 220 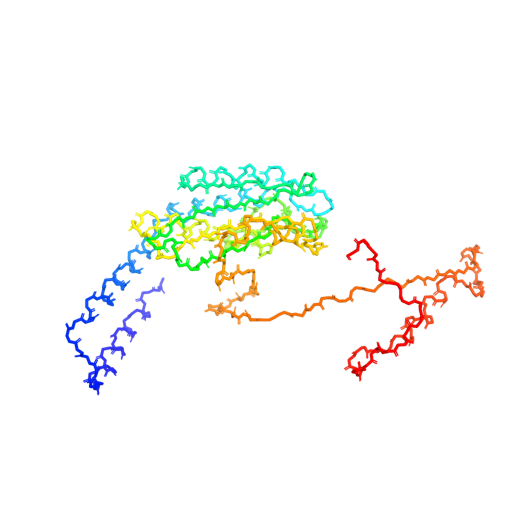? -6.390 -22.021 -1.811 1.00 84.06 220 PRO A C 1
ATOM 1739 O O . PRO A 1 220 ? -7.593 -22.152 -2.028 1.00 84.06 220 PRO A O 1
ATOM 1742 N N . GLU A 1 221 ? -5.820 -22.476 -0.692 1.00 87.56 221 GLU A N 1
ATOM 1743 C CA . GLU A 1 221 ? -6.549 -23.045 0.440 1.00 87.56 221 GLU A CA 1
ATOM 1744 C C . GLU A 1 221 ? -6.861 -22.006 1.529 1.00 87.56 221 GLU A C 1
ATOM 1746 O O . GLU A 1 221 ? -6.263 -20.937 1.596 1.00 87.56 221 GLU A O 1
ATOM 1751 N N . GLU A 1 222 ? -7.734 -22.362 2.475 1.00 85.12 222 GLU A N 1
ATOM 1752 C CA . GLU A 1 222 ? -8.037 -21.559 3.675 1.00 85.12 222 GLU A CA 1
ATOM 1753 C C . GLU A 1 222 ? -6.919 -21.634 4.739 1.00 85.12 222 GLU A C 1
ATOM 1755 O O . GLU A 1 222 ? -7.165 -21.776 5.938 1.00 85.12 222 GLU A O 1
ATOM 1760 N N . VAL A 1 223 ? -5.662 -21.588 4.297 1.00 87.44 223 VAL A N 1
ATOM 1761 C CA . VAL A 1 223 ? -4.473 -21.618 5.152 1.00 87.44 223 VAL A CA 1
ATOM 1762 C C . VAL A 1 223 ? -3.743 -20.296 4.999 1.00 87.44 223 VAL A C 1
ATOM 1764 O O . VAL A 1 223 ? -3.271 -19.975 3.914 1.00 87.44 223 VAL A O 1
ATOM 1767 N N . TYR A 1 224 ? -3.604 -19.555 6.096 1.00 84.25 224 TYR A N 1
ATOM 1768 C CA . TYR A 1 224 ? -2.880 -18.286 6.127 1.00 84.25 224 TYR A CA 1
ATOM 1769 C C . TYR A 1 224 ? -1.488 -18.504 6.731 1.00 84.25 224 TYR A C 1
ATOM 1771 O O . TYR A 1 224 ? -1.371 -18.635 7.955 1.00 84.25 224 TYR A O 1
ATOM 1779 N N . PRO A 1 225 ? -0.429 -18.613 5.908 1.00 87.25 225 PRO A N 1
ATOM 1780 C CA . PRO A 1 225 ? 0.923 -18.764 6.419 1.00 87.25 225 PRO A CA 1
ATOM 1781 C C . PRO A 1 225 ? 1.363 -17.476 7.117 1.00 87.25 225 PRO A C 1
ATOM 1783 O O . PRO A 1 225 ? 1.169 -16.377 6.605 1.00 87.25 225 PRO A O 1
ATOM 1786 N N . VAL A 1 226 ? 1.980 -17.626 8.288 1.00 89.56 226 VAL A N 1
ATOM 1787 C CA . VAL A 1 226 ? 2.573 -16.513 9.032 1.00 89.56 226 VAL A CA 1
ATOM 1788 C C . VAL A 1 226 ? 4.084 -16.621 8.919 1.00 89.56 226 VAL A C 1
ATOM 1790 O O . VAL A 1 226 ? 4.683 -17.601 9.372 1.00 89.56 226 VAL A O 1
ATOM 1793 N N . PHE A 1 227 ? 4.691 -15.607 8.316 1.00 89.31 227 PHE A N 1
ATOM 1794 C CA . PHE A 1 227 ? 6.135 -15.491 8.188 1.00 89.31 227 PHE A CA 1
ATOM 1795 C C . PHE A 1 227 ? 6.670 -14.564 9.280 1.00 89.31 227 PHE A C 1
ATOM 1797 O O . PHE A 1 227 ? 6.037 -13.579 9.642 1.00 89.31 227 PHE A O 1
ATOM 1804 N N . TYR A 1 228 ? 7.829 -14.909 9.838 1.00 89.62 228 TYR A N 1
ATOM 1805 C CA . TYR A 1 228 ? 8.503 -14.113 10.873 1.00 89.62 228 TYR A CA 1
ATOM 1806 C C . TYR A 1 228 ? 9.882 -13.609 10.421 1.00 89.62 228 TYR A C 1
ATOM 1808 O O . TYR A 1 228 ? 10.599 -12.985 11.201 1.00 89.62 228 TYR A O 1
ATOM 1816 N N . ALA A 1 229 ? 10.287 -13.946 9.195 1.00 88.12 229 ALA A N 1
ATOM 1817 C CA . ALA A 1 229 ? 11.562 -13.567 8.611 1.00 88.12 229 ALA A CA 1
ATOM 1818 C C . ALA A 1 229 ? 11.515 -13.699 7.087 1.00 88.12 229 ALA A C 1
ATOM 1820 O O . ALA A 1 229 ? 10.896 -14.624 6.555 1.00 88.12 229 ALA A O 1
ATOM 1821 N N . GLU A 1 230 ? 12.264 -12.833 6.411 1.00 86.69 230 GLU A N 1
ATOM 1822 C CA . GLU A 1 230 ? 12.420 -12.826 4.960 1.00 86.69 230 GLU A CA 1
ATOM 1823 C C . GLU A 1 230 ? 13.894 -12.844 4.555 1.00 86.69 230 GLU A C 1
ATOM 1825 O O . GLU A 1 230 ? 14.799 -12.634 5.366 1.00 86.69 230 GLU A O 1
ATOM 1830 N N . ARG A 1 231 ? 14.152 -13.141 3.279 1.00 88.94 231 ARG A N 1
ATOM 1831 C CA . ARG A 1 231 ? 15.504 -13.086 2.716 1.00 88.94 231 ARG A CA 1
ATOM 1832 C C . ARG A 1 231 ? 15.746 -11.700 2.144 1.00 88.94 231 ARG A C 1
ATOM 1834 O O . ARG A 1 231 ? 14.937 -11.219 1.365 1.00 88.94 231 ARG A O 1
ATOM 1841 N N . THR A 1 232 ? 16.909 -11.127 2.422 1.00 83.81 232 THR A N 1
ATOM 1842 C CA . THR A 1 232 ? 17.330 -9.878 1.785 1.00 83.81 232 THR A CA 1
ATOM 1843 C C . THR A 1 232 ? 17.813 -10.149 0.356 1.00 83.81 232 THR A C 1
ATOM 1845 O O . THR A 1 232 ? 18.663 -11.031 0.163 1.00 83.81 232 THR A O 1
ATOM 1848 N N . PRO A 1 233 ? 17.307 -9.429 -0.660 1.00 81.06 233 PRO A N 1
ATOM 1849 C CA . PRO A 1 233 ? 17.846 -9.530 -2.007 1.00 81.06 233 PRO A CA 1
ATOM 1850 C C . PRO A 1 233 ? 19.266 -8.953 -2.061 1.00 81.06 233 PRO A C 1
ATOM 1852 O O . PRO A 1 233 ? 19.568 -7.945 -1.428 1.00 81.06 233 PRO A O 1
ATOM 1855 N N . TRP A 1 234 ? 20.143 -9.579 -2.850 1.00 81.44 234 TRP A N 1
ATOM 1856 C CA . TRP A 1 234 ? 21.458 -9.028 -3.178 1.00 81.44 234 TRP A CA 1
ATOM 1857 C C . TRP A 1 234 ? 21.561 -8.842 -4.688 1.00 81.44 234 TRP A C 1
ATOM 1859 O O . TRP A 1 234 ? 21.797 -9.793 -5.440 1.00 81.44 234 TRP A O 1
ATOM 1869 N N . TRP A 1 235 ? 21.318 -7.611 -5.134 1.00 80.19 235 TRP A N 1
ATOM 1870 C CA . TRP A 1 235 ? 21.347 -7.246 -6.545 1.00 80.19 235 TRP A CA 1
ATOM 1871 C C . TRP A 1 235 ? 22.787 -6.992 -7.008 1.00 80.19 235 TRP A C 1
ATOM 1873 O O . TRP A 1 235 ? 23.553 -6.298 -6.346 1.00 80.19 235 TRP A O 1
ATOM 1883 N N . LEU A 1 236 ? 23.165 -7.560 -8.158 1.00 81.12 236 LEU A N 1
ATOM 1884 C CA . LEU A 1 236 ? 24.515 -7.461 -8.721 1.00 81.12 236 LEU A CA 1
ATOM 1885 C C . LEU A 1 236 ? 24.453 -6.923 -10.152 1.00 81.12 236 LEU A C 1
ATOM 1887 O O . LEU A 1 236 ? 23.791 -7.512 -11.010 1.00 81.12 236 LEU A O 1
ATOM 1891 N N . VAL A 1 237 ? 25.204 -5.857 -10.438 1.00 82.75 237 VAL A N 1
ATOM 1892 C CA . VAL A 1 237 ? 25.348 -5.315 -11.797 1.00 82.75 237 VAL A CA 1
ATOM 1893 C C . VAL A 1 237 ? 26.697 -5.734 -12.378 1.00 82.75 237 VAL A C 1
ATOM 1895 O O . VAL A 1 237 ? 27.755 -5.286 -11.945 1.00 82.75 237 VAL A O 1
ATOM 1898 N N . ILE A 1 238 ? 26.676 -6.589 -13.403 1.00 84.19 238 ILE A N 1
ATOM 1899 C CA . ILE A 1 238 ? 27.897 -7.057 -14.075 1.00 84.19 238 ILE A CA 1
ATOM 1900 C C . ILE A 1 238 ? 28.145 -6.201 -15.314 1.00 84.19 238 ILE A C 1
ATOM 1902 O O . ILE A 1 238 ? 27.435 -6.315 -16.314 1.00 84.19 238 ILE A O 1
ATOM 1906 N N . ARG A 1 239 ? 29.194 -5.377 -15.277 1.00 85.94 239 ARG A N 1
ATOM 1907 C CA . ARG A 1 239 ? 29.616 -4.551 -16.417 1.00 85.94 239 ARG A CA 1
ATOM 1908 C C . ARG A 1 239 ? 30.777 -5.201 -17.171 1.00 85.94 239 ARG A C 1
ATOM 1910 O O . ARG A 1 239 ? 31.672 -5.810 -16.585 1.00 85.94 239 ARG A O 1
ATOM 1917 N N . SER A 1 240 ? 30.766 -5.072 -18.495 1.00 86.50 240 SER A N 1
ATOM 1918 C CA . SER A 1 240 ? 31.862 -5.499 -19.365 1.00 86.50 240 SER A CA 1
ATOM 1919 C C . SER A 1 240 ? 32.081 -4.471 -20.457 1.00 86.50 240 SER A C 1
ATOM 1921 O O . SER A 1 240 ? 31.134 -4.073 -21.130 1.00 86.50 240 SER A O 1
ATOM 1923 N N . SER A 1 241 ? 33.338 -4.097 -20.650 1.00 88.00 241 SER A N 1
ATOM 1924 C CA . SER A 1 241 ? 33.785 -3.223 -21.729 1.00 88.00 241 SER A CA 1
ATOM 1925 C C . SER A 1 241 ? 34.669 -4.022 -22.678 1.00 88.00 241 SER A C 1
ATOM 1927 O O . SER A 1 241 ? 35.364 -4.945 -22.254 1.00 88.00 241 SER A O 1
ATOM 1929 N N . GLY A 1 242 ? 34.640 -3.668 -23.957 1.00 87.25 242 GLY A N 1
ATOM 1930 C CA . GLY A 1 242 ? 35.439 -4.317 -24.985 1.00 87.25 242 GLY A CA 1
ATOM 1931 C C . GLY A 1 242 ? 35.395 -3.546 -26.296 1.00 87.25 242 GLY A C 1
ATOM 1932 O O . GLY A 1 242 ? 34.678 -2.552 -26.412 1.00 87.25 242 GLY A O 1
ATOM 1933 N N . ASN A 1 243 ? 36.168 -4.000 -27.275 1.00 86.38 243 ASN A N 1
ATOM 1934 C CA . ASN A 1 243 ? 36.310 -3.303 -28.549 1.00 86.38 243 ASN A CA 1
ATOM 1935 C C . ASN A 1 243 ? 34.976 -3.280 -29.327 1.00 86.38 243 ASN A C 1
ATOM 1937 O O . ASN A 1 243 ? 34.325 -4.326 -29.438 1.00 86.38 243 ASN A O 1
ATOM 1941 N N . PRO A 1 244 ? 34.559 -2.126 -29.885 1.00 82.88 244 PRO A N 1
ATOM 1942 C CA . PRO A 1 244 ? 33.418 -2.063 -30.794 1.00 82.88 244 PRO A CA 1
ATOM 1943 C C . PRO A 1 244 ? 33.788 -2.652 -32.164 1.00 82.88 244 PRO A C 1
ATOM 1945 O O . PRO A 1 244 ? 34.950 -2.628 -32.570 1.00 82.88 244 PRO A O 1
ATOM 1948 N N . GLY A 1 245 ? 32.802 -3.150 -32.911 1.00 82.44 245 GLY A N 1
ATOM 1949 C CA . GLY A 1 245 ? 33.049 -3.744 -34.222 1.00 82.44 245 GLY A CA 1
ATOM 1950 C C . GLY A 1 245 ? 31.792 -3.926 -35.067 1.00 82.44 245 GLY A C 1
ATOM 1951 O O . GLY A 1 245 ? 30.674 -3.930 -34.555 1.00 82.44 245 GLY A O 1
ATOM 1952 N N . HIS A 1 246 ? 31.981 -4.070 -36.381 1.00 84.12 246 HIS A N 1
ATOM 1953 C CA . HIS A 1 246 ? 30.895 -4.361 -37.318 1.00 84.12 246 HIS A CA 1
ATOM 1954 C C . HIS A 1 246 ? 30.291 -5.744 -37.025 1.00 84.12 246 HIS A C 1
ATOM 1956 O O . HIS A 1 246 ? 31.022 -6.731 -37.011 1.00 84.12 246 HIS A O 1
ATOM 1962 N N . GLY A 1 247 ? 28.966 -5.839 -36.859 1.00 78.75 247 GLY A N 1
ATOM 1963 C CA . GLY A 1 247 ? 28.281 -7.057 -36.386 1.00 78.75 247 GLY A CA 1
ATOM 1964 C C . GLY A 1 247 ? 28.407 -8.297 -37.282 1.00 78.75 247 GLY A C 1
ATOM 1965 O O . GLY A 1 247 ? 28.111 -9.403 -36.846 1.00 78.75 247 GLY A O 1
ATOM 1966 N N . SER A 1 248 ? 28.884 -8.141 -38.521 1.00 84.00 248 SER A N 1
ATOM 1967 C CA . SER A 1 248 ? 29.208 -9.264 -39.414 1.00 84.00 248 SER A CA 1
ATOM 1968 C C . SER A 1 248 ? 30.590 -9.886 -39.158 1.00 84.00 248 SER A C 1
ATOM 1970 O O . SER A 1 248 ? 30.978 -10.812 -39.868 1.00 84.00 248 SER A O 1
ATOM 1972 N N . LYS A 1 249 ? 31.371 -9.343 -38.216 1.00 74.62 249 LYS A N 1
ATOM 1973 C CA . LYS A 1 249 ? 32.701 -9.825 -37.834 1.00 74.62 249 LYS A CA 1
ATOM 1974 C C . LYS A 1 249 ? 32.737 -10.066 -36.327 1.00 74.62 249 LYS A C 1
ATOM 1976 O O . LYS A 1 249 ? 32.287 -9.234 -35.544 1.00 74.62 249 LYS A O 1
ATOM 1981 N N . LEU A 1 250 ? 33.290 -11.206 -35.930 1.00 73.75 250 LEU A N 1
ATOM 1982 C CA . LEU A 1 250 ? 33.528 -11.534 -34.529 1.00 73.75 250 LEU A CA 1
ATOM 1983 C C . LEU A 1 250 ? 34.918 -11.020 -34.158 1.00 73.75 250 LEU A C 1
ATOM 1985 O O . LEU A 1 250 ? 35.915 -11.515 -34.677 1.00 73.75 250 LEU A O 1
ATOM 1989 N N . TYR A 1 251 ? 34.963 -9.985 -33.324 1.00 78.19 251 TYR A N 1
ATOM 1990 C CA . TYR A 1 251 ? 36.204 -9.408 -32.820 1.00 78.19 251 TYR A CA 1
ATOM 1991 C C . TYR A 1 251 ? 36.495 -9.934 -31.416 1.00 78.19 251 TYR A C 1
ATOM 1993 O O . TYR A 1 251 ? 35.596 -9.964 -30.569 1.00 78.19 251 TYR A O 1
ATOM 2001 N N . ASP A 1 252 ? 37.756 -10.284 -31.175 1.00 81.56 252 ASP A N 1
ATOM 2002 C CA . ASP A 1 252 ? 38.244 -10.671 -29.853 1.00 81.56 252 ASP A CA 1
ATOM 2003 C C . ASP A 1 252 ? 38.200 -9.480 -28.883 1.00 81.56 252 ASP A C 1
ATOM 2005 O O . ASP A 1 252 ? 38.364 -8.314 -29.272 1.00 81.56 252 ASP A O 1
ATOM 2009 N N . ASN A 1 253 ? 38.022 -9.777 -27.596 1.00 82.25 253 ASN A N 1
ATOM 2010 C CA . ASN A 1 253 ? 37.889 -8.803 -26.511 1.00 82.25 253 ASN A CA 1
ATOM 2011 C C . ASN A 1 253 ? 36.678 -7.878 -26.679 1.00 82.25 253 ASN A C 1
ATOM 2013 O O . ASN A 1 253 ? 36.728 -6.694 -26.332 1.00 82.25 253 ASN A O 1
ATOM 2017 N N . SER A 1 254 ? 35.577 -8.403 -27.218 1.00 87.31 254 SER A N 1
ATOM 2018 C CA . SER A 1 254 ? 34.304 -7.680 -27.242 1.00 87.31 254 SER A CA 1
ATOM 2019 C C . SER A 1 254 ? 33.670 -7.627 -25.848 1.00 87.31 254 SER A C 1
ATOM 2021 O O . SER A 1 254 ? 33.897 -8.488 -24.991 1.00 87.31 254 SER A O 1
ATOM 2023 N N . ALA A 1 255 ? 32.810 -6.632 -25.616 1.00 86.75 255 ALA A N 1
ATOM 2024 C CA . ALA A 1 255 ? 32.071 -6.525 -24.359 1.00 86.75 255 ALA A CA 1
ATOM 2025 C C . ALA A 1 255 ? 31.240 -7.794 -24.073 1.00 86.75 255 ALA A C 1
ATOM 2027 O O . ALA A 1 255 ? 31.190 -8.253 -22.928 1.00 86.75 255 ALA A O 1
ATOM 2028 N N . MET A 1 256 ? 30.655 -8.394 -25.119 1.00 84.69 256 MET A N 1
ATOM 2029 C CA . MET A 1 256 ? 29.858 -9.623 -25.037 1.00 84.69 256 MET A CA 1
ATOM 2030 C C . MET A 1 256 ? 30.688 -10.847 -24.656 1.00 84.69 256 MET A C 1
ATOM 2032 O O . MET A 1 256 ? 30.260 -11.636 -23.814 1.00 84.69 256 MET A O 1
ATOM 2036 N N . GLU A 1 257 ? 31.887 -10.991 -25.218 1.00 85.69 257 GLU A N 1
ATOM 2037 C CA . GLU A 1 257 ? 32.812 -12.055 -24.826 1.00 85.69 257 GLU A CA 1
ATOM 2038 C C . GLU A 1 257 ? 33.185 -11.932 -23.341 1.00 85.69 257 GLU A C 1
ATOM 2040 O O . GLU A 1 257 ? 33.055 -12.895 -22.579 1.00 85.69 257 GLU A O 1
ATOM 2045 N N . GLY A 1 258 ? 33.540 -10.722 -22.894 1.00 83.25 258 GLY A N 1
ATOM 2046 C CA . GLY A 1 258 ? 33.841 -10.453 -21.489 1.00 83.25 258 GLY A CA 1
ATOM 2047 C C . GLY A 1 258 ? 32.663 -10.736 -20.544 1.00 83.25 258 GLY A C 1
ATOM 2048 O O . GLY A 1 258 ? 32.872 -11.248 -19.442 1.00 83.25 258 GLY A O 1
ATOM 2049 N N . LEU A 1 259 ? 31.421 -10.460 -20.963 1.00 86.06 259 LEU A N 1
ATOM 2050 C CA . LEU A 1 259 ? 30.205 -10.808 -20.210 1.00 86.06 259 LEU A CA 1
ATOM 2051 C C . LEU A 1 259 ? 30.035 -12.325 -20.080 1.00 86.06 259 LEU A C 1
ATOM 2053 O O . LEU A 1 259 ? 29.796 -12.825 -18.981 1.00 86.06 259 LEU A O 1
ATOM 2057 N N . LEU A 1 260 ? 30.193 -13.069 -21.178 1.00 83.44 260 LEU A N 1
ATOM 2058 C CA . LEU A 1 260 ? 30.046 -14.526 -21.185 1.00 83.44 260 LEU A CA 1
ATOM 2059 C C . LEU A 1 260 ? 31.100 -15.213 -20.311 1.00 83.44 260 LEU A C 1
ATOM 2061 O O . LEU A 1 260 ? 30.771 -16.142 -19.568 1.00 83.44 260 LEU A O 1
ATOM 2065 N N . VAL A 1 261 ? 32.348 -14.741 -20.353 1.00 80.12 261 VAL A N 1
ATOM 2066 C CA . VAL A 1 261 ? 33.426 -15.256 -19.497 1.00 80.12 261 VAL A CA 1
ATOM 2067 C C . VAL A 1 261 ? 33.140 -14.962 -18.026 1.00 80.12 261 VAL A C 1
ATOM 2069 O O . VAL A 1 261 ? 33.240 -15.870 -17.201 1.00 80.12 261 VAL A O 1
ATOM 2072 N N . ARG A 1 262 ? 32.743 -13.729 -17.678 1.00 77.44 262 ARG A N 1
ATOM 2073 C CA . ARG A 1 262 ? 32.416 -13.372 -16.286 1.00 77.44 262 ARG A CA 1
ATOM 2074 C C . ARG A 1 262 ? 31.209 -14.148 -15.761 1.00 77.44 262 ARG A C 1
ATOM 2076 O O . ARG A 1 262 ? 31.285 -14.665 -14.652 1.00 77.44 262 ARG A O 1
ATOM 2083 N N . ARG A 1 263 ? 30.157 -14.344 -16.568 1.00 75.56 263 ARG A N 1
ATOM 2084 C CA . ARG A 1 263 ? 28.996 -15.177 -16.200 1.00 75.56 263 ARG A CA 1
ATOM 2085 C C . ARG A 1 263 ? 29.405 -16.602 -15.825 1.00 75.56 263 ARG A C 1
ATOM 2087 O O . ARG A 1 263 ? 28.893 -17.137 -14.853 1.00 75.56 263 ARG A O 1
ATOM 2094 N N . ARG A 1 264 ? 30.335 -17.213 -16.569 1.00 70.38 264 ARG A N 1
ATOM 2095 C CA . ARG A 1 264 ? 30.839 -18.570 -16.272 1.00 70.38 264 ARG A CA 1
ATOM 2096 C C . ARG A 1 264 ? 31.661 -18.645 -14.981 1.00 70.38 264 ARG A C 1
ATOM 2098 O O . ARG A 1 264 ? 31.813 -19.732 -14.438 1.00 70.38 264 ARG A O 1
ATOM 2105 N N . ARG A 1 265 ? 32.212 -17.518 -14.516 1.00 70.50 265 ARG A N 1
ATOM 2106 C CA . ARG A 1 265 ? 33.018 -17.427 -13.288 1.00 70.50 265 ARG A CA 1
ATOM 2107 C C . ARG A 1 265 ? 32.201 -17.142 -12.037 1.00 70.50 265 ARG A C 1
ATOM 2109 O O . ARG A 1 265 ? 32.763 -17.232 -10.954 1.00 70.50 265 ARG A O 1
ATOM 2116 N N . ILE A 1 266 ? 30.922 -16.802 -12.170 1.00 69.56 266 ILE A N 1
ATOM 2117 C CA . ILE A 1 266 ? 30.003 -16.762 -11.035 1.00 69.56 266 ILE A CA 1
ATOM 2118 C C . ILE A 1 266 ? 29.573 -18.214 -10.819 1.00 69.56 266 ILE A C 1
ATOM 2120 O O . ILE A 1 266 ? 28.787 -18.724 -11.626 1.00 69.56 266 ILE A O 1
ATOM 2124 N N . PRO A 1 267 ? 30.130 -18.931 -9.820 1.00 61.72 267 PRO A N 1
ATOM 2125 C CA . PRO A 1 267 ? 29.670 -20.280 -9.536 1.00 61.72 267 PRO A CA 1
ATOM 2126 C C . PRO A 1 267 ? 28.167 -20.231 -9.239 1.00 61.72 267 PRO A C 1
ATOM 2128 O O . PRO A 1 267 ? 27.664 -19.188 -8.808 1.00 61.72 267 PRO A O 1
ATOM 2131 N N . PRO A 1 268 ? 27.421 -21.331 -9.436 1.00 58.38 268 PRO A N 1
ATOM 2132 C CA . PRO A 1 268 ? 26.092 -21.416 -8.856 1.00 58.38 268 PRO A CA 1
ATOM 2133 C C . PRO A 1 268 ? 26.228 -21.107 -7.358 1.00 58.38 268 PRO A C 1
ATOM 2135 O O . PRO A 1 268 ? 26.838 -21.874 -6.618 1.00 58.38 268 PRO A O 1
ATOM 2138 N N . LEU A 1 269 ? 25.681 -19.966 -6.922 1.00 56.59 269 LEU A N 1
ATOM 2139 C CA . LEU A 1 269 ? 25.799 -19.402 -5.563 1.00 56.59 269 LEU A CA 1
ATOM 2140 C C . LEU A 1 269 ? 25.247 -20.324 -4.454 1.00 56.59 269 LEU A C 1
ATOM 2142 O O . LEU A 1 269 ? 25.211 -19.950 -3.287 1.00 56.59 269 LEU A O 1
ATOM 2146 N N . ARG A 1 270 ? 24.814 -21.539 -4.804 1.00 53.69 270 ARG A N 1
ATOM 2147 C CA . ARG A 1 270 ? 24.242 -22.535 -3.904 1.00 53.69 270 ARG A CA 1
ATOM 2148 C C . ARG A 1 270 ? 25.272 -23.192 -2.976 1.00 53.69 270 ARG A C 1
ATOM 2150 O O . ARG A 1 270 ? 24.869 -23.620 -1.902 1.00 53.69 270 ARG A O 1
ATOM 2157 N N . ASP A 1 271 ? 26.560 -23.225 -3.342 1.00 48.19 271 ASP A N 1
ATOM 2158 C CA . ASP A 1 271 ? 27.593 -23.969 -2.588 1.00 48.19 271 ASP A CA 1
ATOM 2159 C C . ASP A 1 271 ? 28.652 -23.109 -1.871 1.00 48.19 271 ASP A C 1
ATOM 2161 O O . ASP A 1 271 ? 29.422 -23.621 -1.056 1.00 48.19 271 ASP A O 1
ATOM 2165 N N . SER A 1 272 ? 28.712 -21.795 -2.100 1.00 44.03 272 SER A N 1
ATOM 2166 C CA . SER A 1 272 ? 29.755 -20.942 -1.513 1.00 44.03 272 SER A CA 1
ATOM 2167 C C . SER A 1 272 ? 29.258 -20.198 -0.270 1.00 44.03 272 SER A C 1
ATOM 2169 O O . SER A 1 272 ? 28.715 -19.103 -0.370 1.00 44.03 272 SER A O 1
ATOM 2171 N N . ARG A 1 273 ? 29.509 -20.747 0.928 1.00 39.97 273 ARG A N 1
ATOM 2172 C CA . ARG A 1 273 ? 29.274 -20.068 2.228 1.00 39.97 273 ARG A CA 1
ATOM 2173 C C . ARG A 1 273 ? 30.219 -18.889 2.523 1.00 39.97 273 ARG A C 1
ATOM 2175 O O . ARG A 1 273 ? 30.203 -18.361 3.629 1.00 39.97 273 ARG A O 1
ATOM 2182 N N . ARG A 1 274 ? 31.056 -18.474 1.574 1.00 41.75 274 ARG A N 1
ATOM 2183 C CA . ARG A 1 274 ? 31.923 -17.297 1.685 1.00 41.75 274 ARG A CA 1
ATOM 2184 C C . ARG A 1 274 ? 32.087 -16.671 0.311 1.00 41.75 274 ARG A C 1
ATOM 2186 O O . ARG A 1 274 ? 32.734 -17.258 -0.552 1.00 41.75 274 ARG A O 1
ATOM 2193 N N . VAL A 1 275 ? 31.519 -15.486 0.125 1.00 47.97 275 VAL A N 1
ATOM 2194 C CA . VAL A 1 275 ? 31.892 -14.586 -0.969 1.00 47.97 275 VAL A CA 1
ATOM 2195 C C . VAL A 1 275 ? 32.800 -13.521 -0.363 1.00 47.97 275 VAL A C 1
ATOM 2197 O O . VAL A 1 275 ? 32.394 -12.393 -0.128 1.00 47.97 275 VAL A O 1
ATOM 2200 N N . GLU A 1 276 ? 34.034 -13.906 -0.045 1.00 36.69 276 GLU A N 1
ATOM 2201 C CA . GLU A 1 276 ? 35.120 -12.950 0.179 1.00 36.69 276 GLU A CA 1
ATOM 2202 C C . GLU A 1 276 ? 35.989 -12.961 -1.084 1.00 36.69 276 GLU A C 1
ATOM 2204 O O . GLU A 1 276 ? 36.543 -13.999 -1.447 1.00 36.69 276 GLU A O 1
ATOM 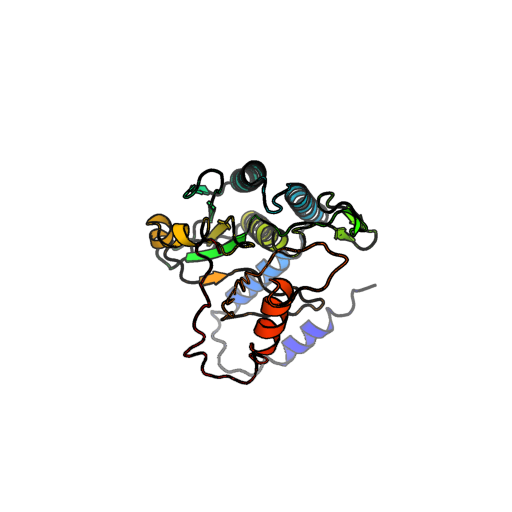2209 N N . GLY A 1 277 ? 36.091 -11.820 -1.775 1.00 40.56 277 GLY A N 1
ATOM 2210 C CA . GLY A 1 277 ? 37.131 -11.609 -2.793 1.00 40.56 277 GLY A CA 1
ATOM 2211 C C . GLY A 1 277 ? 36.723 -11.626 -4.272 1.00 40.56 277 GLY A C 1
ATOM 2212 O O . GLY A 1 277 ? 37.559 -11.954 -5.113 1.00 40.56 277 GLY A O 1
ATOM 2213 N N . LEU A 1 278 ? 35.500 -11.230 -4.645 1.00 43.62 278 LEU A N 1
ATOM 2214 C CA . LEU A 1 278 ? 35.202 -10.911 -6.051 1.00 43.62 278 LEU A CA 1
ATOM 2215 C C . LEU A 1 278 ? 35.526 -9.436 -6.338 1.00 43.62 278 LEU A C 1
ATOM 2217 O O . LEU A 1 278 ? 34.699 -8.544 -6.181 1.00 43.62 278 LEU A O 1
ATOM 2221 N N . CYS A 1 279 ? 36.768 -9.183 -6.748 1.00 32.97 279 CYS A N 1
ATOM 2222 C CA . CYS A 1 279 ? 37.229 -7.863 -7.172 1.00 32.97 279 CYS A CA 1
ATOM 2223 C C . CYS A 1 279 ? 36.471 -7.406 -8.437 1.00 32.97 279 CYS A C 1
ATOM 2225 O O . CYS A 1 279 ? 36.448 -8.129 -9.436 1.00 32.97 279 CYS A O 1
ATOM 2227 N N . GLY A 1 280 ? 35.881 -6.205 -8.408 1.00 43.00 280 GLY A N 1
ATOM 2228 C CA . GLY A 1 280 ? 35.168 -5.601 -9.546 1.00 43.00 280 GLY A CA 1
ATOM 2229 C C . GLY A 1 280 ? 33.647 -5.792 -9.554 1.00 43.00 280 GLY A C 1
ATOM 2230 O O . GLY A 1 280 ? 33.015 -5.529 -10.576 1.00 43.00 280 GLY A O 1
ATOM 2231 N N . ILE A 1 281 ? 3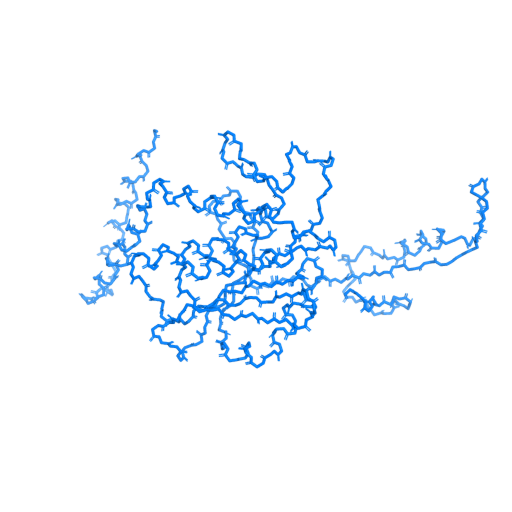3.066 -6.253 -8.445 1.00 44.41 281 ILE A N 1
ATOM 2232 C CA . ILE A 1 281 ? 31.634 -6.118 -8.177 1.00 44.41 281 ILE A CA 1
ATOM 2233 C C . ILE A 1 281 ? 31.440 -4.772 -7.482 1.00 44.41 281 ILE A C 1
ATOM 2235 O O . ILE A 1 281 ? 31.908 -4.587 -6.363 1.00 44.41 281 ILE A O 1
ATOM 2239 N N . GLU A 1 282 ? 30.795 -3.833 -8.164 1.00 38.72 282 GLU A N 1
ATOM 2240 C CA . GLU A 1 282 ? 30.292 -2.612 -7.541 1.00 38.72 282 GLU A CA 1
ATOM 2241 C C . GLU A 1 282 ? 28.827 -2.839 -7.173 1.00 38.72 282 GLU A C 1
ATOM 2243 O O . GLU A 1 282 ? 28.048 -3.349 -7.986 1.00 38.72 282 GLU A O 1
ATOM 2248 N N . GLU A 1 283 ? 28.462 -2.473 -5.948 1.00 39.84 283 GLU A N 1
ATOM 2249 C CA . GLU A 1 283 ? 27.063 -2.264 -5.584 1.00 39.84 283 GLU A CA 1
ATOM 2250 C C . GLU A 1 283 ? 26.510 -1.126 -6.447 1.00 39.84 283 GLU A C 1
ATOM 2252 O O . GLU A 1 283 ? 27.212 -0.145 -6.709 1.00 39.84 283 GLU A O 1
ATOM 2257 N N . ASP A 1 284 ? 25.278 -1.258 -6.936 1.00 39.00 284 ASP A N 1
ATOM 2258 C CA . ASP A 1 284 ? 24.643 -0.154 -7.647 1.00 39.00 284 ASP A CA 1
ATOM 2259 C C . ASP A 1 284 ? 24.188 0.886 -6.614 1.00 39.00 284 ASP A C 1
ATOM 2261 O O . ASP A 1 284 ? 23.280 0.596 -5.837 1.00 39.00 284 ASP A O 1
ATOM 2265 N N . PRO A 1 285 ? 24.754 2.107 -6.588 1.00 35.16 285 PRO A N 1
ATOM 2266 C CA . PRO A 1 285 ? 24.324 3.132 -5.641 1.00 35.16 285 PRO A CA 1
ATOM 2267 C C . PRO A 1 285 ? 22.874 3.597 -5.873 1.00 35.16 285 PRO A C 1
ATOM 2269 O O . PRO A 1 285 ? 22.362 4.390 -5.084 1.00 35.16 285 PRO A O 1
ATOM 2272 N N . LYS A 1 286 ? 22.219 3.148 -6.957 1.00 35.75 286 LYS A N 1
ATOM 2273 C CA . LYS A 1 286 ? 20.842 3.498 -7.327 1.00 35.75 286 LYS A CA 1
ATOM 2274 C C . LYS A 1 286 ? 19.807 2.388 -7.092 1.00 35.75 286 LYS A C 1
ATOM 2276 O O . LYS A 1 286 ? 18.636 2.661 -7.343 1.00 35.75 286 LYS A O 1
ATOM 2281 N N . LEU A 1 287 ? 20.207 1.195 -6.634 1.00 38.03 287 LEU A N 1
ATOM 2282 C CA . LEU A 1 287 ? 19.296 0.123 -6.194 1.00 38.03 287 LEU A CA 1
ATOM 2283 C C . LEU A 1 287 ? 19.262 0.060 -4.688 1.00 38.03 287 LEU A C 1
ATOM 2285 O O . LEU A 1 287 ? 20.339 -0.111 -4.076 1.00 38.03 287 LEU A O 1
#

Mean predicted aligned error: 12.44 Å

pLDDT: mean 81.7, std 22.23, range [30.58, 98.88]

Nearest PDB structures (foldseek):
  1q7l-assembly1_A  TM=9.479E-01  e=6.215E-26  Homo sapiens
  3dlj-assembly3_A  TM=7.643E-01  e=1.178E-09  Homo sapiens
  4ruh-assembly1_B  TM=7.665E-01  e=2.997E-09  Homo sapiens
  4ruh-assembly1_A  TM=7.619E-01  e=4.354E-09  Homo sapiens
  2pok-assembly1_B  TM=8.119E-01  e=3.620E-07  Streptococcus pneumoniae TIGR4

Solvent-accessible surface area (backbone atoms only — not comparable to full-atom values): 17413 Å² total; per-residue (Å²): 145,84,82,71,76,68,66,58,59,62,57,55,60,66,68,73,66,85,78,67,97,78,77,63,94,86,54,63,66,61,55,52,50,49,52,51,52,54,57,58,66,70,64,66,52,74,67,60,57,51,51,55,50,49,56,46,34,56,58,29,45,50,59,20,33,52,95,68,46,41,45,64,64,46,49,52,54,55,48,52,52,29,57,75,71,68,35,56,67,51,78,45,66,89,34,92,81,33,54,35,38,37,36,44,49,74,23,78,40,66,90,44,59,13,39,35,43,45,23,49,62,43,26,73,66,77,68,65,94,78,47,97,56,60,48,49,62,37,45,67,51,98,86,69,51,68,43,31,56,32,53,77,56,36,48,45,59,44,45,51,52,54,53,51,48,52,55,36,51,75,70,69,56,72,47,59,38,23,35,35,42,37,39,28,26,44,51,88,72,68,17,69,61,21,53,52,61,44,64,73,31,72,67,47,59,72,52,41,67,70,44,77,45,65,86,72,77,90,56,97,58,101,59,84,76,83,78,92,77,82,82,83,86,83,81,78,63,87,85,53,77,45,59,85,75,61,89,93,54,92,64,83,63,18,27,66,57,47,42,56,55,51,58,71,66,55,64,76,78,86,76,60,96,67,90,81,82,73,85,86,68,53,75,55,94,86,104

Secondary structure (DSSP, 8-state):
---SSHHHHHHHHHHSSTT-TT--TTSHHHHHHHHHHHHHHT---HHHHHHHHHHHHHHHHS--BTTS--HHHHHHHHHHHHHHTT--EEEEEEETTEEEEEEEE--S-TTSPEEEEEEE--B----GGG-SS-TTS-EE-TT--EE-TTTTTTHHHHHHHHHHHHHHHHTT---SS-EEEEEES-GGGTSTTTHHHHHTSHHHHHT-EEEEE------SSS-----S--PPP-------------TTS--TT-HHHHHHHHHHHS--TTS-S-----TT----TT-

InterPro domains:
  IPR001261 ArgE/DapE/ACY1/CPG2/YscS, conserved site [PS00758] (115-124)
  IPR001261 ArgE/DapE/ACY1/CPG2/YscS, conserved site [PS00759] (151-190)
  IPR002933 Peptidase M20 [PF01546] (116-202)
  IPR052083 Aminoacylase-1 peptidase M20A [PTHR45892] (44-269)

Radius of gyration: 25.63 Å; Cα contacts (8 Å, |Δi|>4): 358; chains: 1; bounding box: 65×49×77 Å

Foldseek 3Di:
DPPPPVVPVVVVVVPPPPDDPPDDPPCVVVVVVVVVLVVVLVPDDPVLVVVLLVLLLVLLLQAQEPPDGQVVVNVVSVVVLLVVLVWDKDWDFQDPRWIKIKTKQAAPAAVDAEEEEEAESHFYDDPQVPDPDGQNNQDQDPVRDTRHTCCVRDSPSLSVVSSVSVSCVVSVHGHNYMYMYIYWYDVVPPQPRTVPVVCVDPVVVVSNHPYYDYDDDDDPDPDDDDDPDDDDDDDWDDFFQADDDDPVDDDPRHSVVVVVVVVVVPPPPPPDPDPDDPPPTDDDPRD

Organism: NCBI:txid36881